Protein AF-A0A1Q3QKN3-F1 (afdb_monomer_lite)

pLDDT: mean 96.25, std 2.55, range [83.12, 98.75]

Secondary structure (DSSP, 8-state):
-EEEESS--TT-HHHHHHHT---SS---HHHHHHHHHHHHHHHHHHGGG--EEEEE----HHHHTSSSSSSHHHHHHHHTSS-TT-EEEE--S--SB-----TT-SB---B-S-GGG-B--S-BTTEETTEE-EEEEESSSBTTBSS--S-HHHHHHHHHHHHTTT-EEEEE--B-TTSPBPHHHHHHHHHHT-

Structure (mmCIF, N/CA/C/O backbone):
data_AF-A0A1Q3QKN3-F1
#
_entry.id   AF-A0A1Q3QKN3-F1
#
loop_
_atom_site.group_PDB
_atom_site.id
_atom_site.type_symbol
_atom_site.label_atom_id
_atom_site.label_alt_id
_atom_site.label_comp_id
_atom_site.label_asym_id
_atom_site.label_entity_id
_atom_site.label_seq_id
_atom_site.pdbx_PDB_ins_code
_atom_site.Cartn_x
_atom_site.Cartn_y
_atom_site.Cartn_z
_atom_site.occupancy
_atom_site.B_iso_or_equiv
_atom_site.auth_seq_id
_atom_site.auth_comp_id
_atom_site.auth_asym_id
_atom_site.auth_atom_id
_atom_site.pdbx_PDB_model_num
ATOM 1 N N . MET A 1 1 ? 0.963 -8.150 4.370 1.00 91.50 1 MET A N 1
ATOM 2 C CA . MET A 1 1 ? 0.841 -7.166 3.274 1.00 91.50 1 MET A CA 1
ATOM 3 C C . MET A 1 1 ? 2.062 -6.269 3.301 1.00 91.50 1 MET A C 1
ATOM 5 O O . MET A 1 1 ? 2.559 -6.012 4.389 1.00 91.50 1 MET A O 1
ATOM 9 N N . VAL A 1 2 ? 2.551 -5.827 2.146 1.00 96.31 2 VAL A N 1
ATOM 10 C CA . VAL A 1 2 ? 3.699 -4.918 2.022 1.00 96.31 2 VAL A CA 1
ATOM 11 C C . VAL A 1 2 ? 3.231 -3.605 1.410 1.00 96.31 2 VAL A C 1
ATOM 13 O O . VAL A 1 2 ? 2.612 -3.612 0.349 1.00 96.31 2 VAL A O 1
ATOM 16 N N . TYR A 1 3 ? 3.547 -2.494 2.068 1.00 96.19 3 TYR A N 1
ATOM 17 C CA . TYR A 1 3 ? 3.461 -1.158 1.486 1.00 96.19 3 TYR A CA 1
ATOM 18 C C . TYR A 1 3 ? 4.750 -0.864 0.717 1.00 96.19 3 TYR A C 1
ATOM 20 O O . TYR A 1 3 ? 5.843 -1.099 1.237 1.00 96.19 3 TYR A O 1
ATOM 28 N N . LEU A 1 4 ? 4.638 -0.344 -0.504 1.00 94.88 4 LEU A N 1
ATOM 29 C CA . LEU A 1 4 ? 5.799 -0.041 -1.333 1.00 94.88 4 LEU A CA 1
ATOM 30 C C . LEU A 1 4 ? 5.557 1.182 -2.225 1.00 94.88 4 LEU A C 1
ATOM 32 O O . LEU A 1 4 ? 4.667 1.134 -3.069 1.00 94.88 4 LEU A O 1
ATOM 36 N N . PRO A 1 5 ? 6.391 2.231 -2.156 1.00 93.38 5 PRO A N 1
ATOM 37 C CA . PRO A 1 5 ? 6.396 3.271 -3.178 1.00 93.38 5 PRO A CA 1
ATOM 38 C C . PRO A 1 5 ? 6.672 2.707 -4.585 1.00 93.38 5 PRO A C 1
ATOM 40 O O . PRO A 1 5 ? 7.643 1.985 -4.822 1.00 93.38 5 PRO A O 1
ATOM 43 N N . SER A 1 6 ? 5.817 3.047 -5.545 1.00 90.62 6 SER A N 1
ATOM 44 C CA . SER A 1 6 ? 5.960 2.721 -6.967 1.00 90.62 6 SER A CA 1
ATOM 45 C C . SER A 1 6 ? 6.987 3.621 -7.659 1.00 90.62 6 SER A C 1
ATOM 47 O O . SER A 1 6 ? 7.518 3.249 -8.710 1.00 90.62 6 SER A O 1
ATOM 49 N N . GLY A 1 7 ? 7.254 4.795 -7.077 1.00 88.06 7 GLY A N 1
ATOM 50 C CA . GLY A 1 7 ? 8.382 5.665 -7.394 1.00 88.06 7 GLY A CA 1
ATOM 51 C C . GLY A 1 7 ? 9.622 5.335 -6.561 1.00 88.06 7 GLY A C 1
ATOM 52 O O . GLY A 1 7 ? 9.545 4.676 -5.527 1.00 88.06 7 GLY A O 1
ATOM 53 N N . GLY A 1 8 ? 10.784 5.796 -7.024 1.00 83.12 8 GLY A N 1
ATOM 54 C CA . GLY A 1 8 ? 12.044 5.599 -6.307 1.00 83.12 8 GLY A CA 1
ATOM 55 C C . GLY A 1 8 ? 12.095 6.383 -4.988 1.00 83.12 8 GLY A C 1
ATOM 56 O O . GLY A 1 8 ? 11.340 7.343 -4.819 1.00 83.12 8 GLY A O 1
ATOM 57 N N . PRO A 1 9 ? 13.002 6.023 -4.061 1.00 86.81 9 PRO A N 1
ATOM 58 C CA . PRO A 1 9 ? 13.180 6.710 -2.780 1.00 86.81 9 PRO A CA 1
ATOM 59 C C . PRO A 1 9 ? 13.712 8.136 -2.999 1.00 86.81 9 PRO A C 1
ATOM 61 O O . PRO A 1 9 ? 14.911 8.384 -2.954 1.00 86.81 9 PRO A O 1
ATOM 64 N N . ALA A 1 10 ? 12.813 9.085 -3.269 1.00 86.69 10 ALA A N 1
ATOM 65 C CA . ALA A 1 10 ? 13.146 10.395 -3.834 1.00 86.69 10 ALA A CA 1
ATOM 66 C C . ALA A 1 10 ? 14.061 11.270 -2.957 1.00 86.69 10 ALA A C 1
ATOM 68 O O . ALA A 1 10 ? 14.699 12.184 -3.475 1.00 86.69 10 ALA A O 1
ATOM 69 N N . GLN A 1 11 ? 14.129 10.998 -1.651 1.00 89.62 11 GLN A N 1
ATOM 70 C CA . GLN A 1 11 ? 15.006 11.707 -0.714 1.00 89.62 11 GLN A CA 1
ATOM 71 C C . GLN A 1 11 ? 16.396 11.060 -0.571 1.00 89.62 11 GLN A C 1
ATOM 73 O O . GLN A 1 11 ? 17.300 11.678 -0.017 1.00 89.62 11 GLN A O 1
ATOM 78 N N . ASP A 1 12 ? 16.601 9.847 -1.092 1.00 94.25 12 ASP A N 1
ATOM 79 C CA . ASP A 1 12 ? 17.913 9.199 -1.135 1.00 94.25 12 ASP A CA 1
ATOM 80 C C . ASP A 1 12 ? 18.568 9.452 -2.498 1.00 94.25 12 ASP A C 1
ATOM 82 O O . ASP A 1 12 ? 18.326 8.752 -3.482 1.00 94.25 12 ASP A O 1
ATOM 86 N N . HIS A 1 13 ? 19.438 10.461 -2.558 1.00 93.75 13 HIS A N 1
ATOM 87 C CA . HIS A 1 13 ? 20.144 10.832 -3.785 1.00 93.75 13 HIS A CA 1
ATOM 88 C C . HIS A 1 13 ? 20.997 9.699 -4.373 1.00 93.75 13 HIS A C 1
ATOM 90 O O . HIS A 1 13 ? 21.138 9.610 -5.598 1.00 93.75 13 HIS A O 1
ATOM 96 N N . THR A 1 14 ? 21.554 8.828 -3.529 1.00 95.69 14 THR A N 1
ATOM 97 C CA . THR A 1 14 ? 22.370 7.696 -3.979 1.00 95.69 14 THR A CA 1
ATOM 98 C C . THR A 1 14 ? 21.487 6.676 -4.682 1.00 95.69 14 THR A C 1
ATOM 100 O O . THR A 1 14 ? 21.778 6.282 -5.815 1.00 95.69 14 THR A O 1
ATOM 103 N N . ALA A 1 15 ? 20.371 6.305 -4.055 1.00 93.81 15 ALA A N 1
ATOM 104 C CA . ALA A 1 15 ? 19.413 5.374 -4.633 1.00 93.81 15 ALA A CA 1
ATOM 105 C C . ALA A 1 15 ? 18.729 5.952 -5.880 1.00 93.81 15 ALA A C 1
ATOM 107 O O . ALA A 1 15 ? 18.624 5.255 -6.888 1.00 93.81 15 ALA A O 1
ATOM 108 N N . VAL A 1 16 ? 18.343 7.233 -5.873 1.00 94.62 16 VAL A N 1
ATOM 109 C CA . VAL A 1 16 ? 17.782 7.925 -7.048 1.00 94.62 16 VAL A CA 1
ATOM 110 C C . VAL A 1 16 ? 18.736 7.842 -8.234 1.00 94.62 16 VAL A C 1
ATOM 112 O O . VAL A 1 16 ? 18.318 7.453 -9.326 1.00 94.62 16 VAL A O 1
ATOM 115 N N . LYS A 1 17 ? 20.026 8.135 -8.026 1.00 95.12 17 LYS A N 1
ATOM 116 C CA . LYS A 1 17 ? 21.045 8.045 -9.077 1.00 95.12 17 LYS A CA 1
ATOM 117 C C . LYS A 1 17 ? 21.240 6.606 -9.561 1.00 95.12 17 LYS A C 1
ATOM 119 O O . LYS A 1 17 ? 21.289 6.375 -10.767 1.00 95.12 17 LYS A O 1
ATOM 124 N N . ALA A 1 18 ? 21.341 5.642 -8.645 1.00 95.44 18 ALA A N 1
ATOM 125 C CA . ALA A 1 18 ? 21.575 4.238 -8.983 1.00 95.44 18 ALA A CA 1
ATOM 126 C C . ALA A 1 18 ? 20.395 3.618 -9.752 1.00 95.44 18 ALA A C 1
ATOM 128 O O . ALA A 1 18 ? 20.581 2.921 -10.757 1.00 95.44 18 ALA A O 1
ATOM 129 N N . LEU A 1 19 ? 19.171 3.914 -9.313 1.00 96.06 19 LEU A N 1
ATOM 130 C CA . LEU A 1 19 ? 17.941 3.426 -9.926 1.00 96.06 19 LEU A CA 1
ATOM 131 C C . LEU A 1 19 ? 17.551 4.243 -11.167 1.00 96.06 19 LEU A C 1
ATOM 133 O O . LEU A 1 19 ? 16.846 3.729 -12.023 1.00 96.06 19 LEU A O 1
ATOM 137 N N . GLY A 1 20 ? 18.047 5.471 -11.328 1.00 95.88 20 GLY A N 1
ATOM 138 C CA . GLY A 1 20 ? 17.690 6.347 -12.448 1.00 95.88 20 GLY A CA 1
ATOM 139 C C . GLY A 1 20 ? 16.277 6.925 -12.328 1.00 95.88 20 GLY A C 1
ATOM 140 O O . GLY A 1 20 ? 15.593 7.088 -13.336 1.00 95.88 20 GLY A O 1
ATOM 141 N N . TRP A 1 21 ? 15.823 7.188 -11.100 1.00 95.75 21 TRP A N 1
ATOM 142 C CA . TRP A 1 21 ? 14.502 7.757 -10.831 1.00 95.75 21 TRP A CA 1
ATOM 143 C C . TRP A 1 21 ? 14.431 9.235 -11.235 1.00 95.75 21 TRP A C 1
ATOM 145 O O . TRP A 1 21 ? 15.306 10.022 -10.876 1.00 95.75 21 TRP A O 1
ATOM 155 N N . GLN A 1 22 ? 13.360 9.623 -11.932 1.00 95.19 22 GLN A N 1
ATOM 156 C CA . GLN A 1 22 ? 13.007 11.023 -12.177 1.00 95.19 22 GLN A CA 1
ATOM 157 C C . GLN A 1 22 ? 11.606 11.304 -11.633 1.00 95.19 22 GLN A C 1
ATOM 159 O O . GLN A 1 22 ? 10.638 10.651 -12.029 1.00 95.19 22 GLN A O 1
ATOM 164 N N . THR A 1 23 ? 11.497 12.293 -10.748 1.00 91.88 23 THR A N 1
ATOM 165 C CA . THR A 1 23 ? 10.214 12.745 -10.198 1.00 91.88 23 THR A CA 1
ATOM 166 C C . THR A 1 23 ? 9.402 13.467 -11.267 1.00 91.88 23 THR A C 1
ATOM 168 O O . THR A 1 23 ? 9.922 14.345 -11.948 1.00 91.88 23 THR A O 1
ATOM 171 N N . GLY A 1 24 ? 8.115 13.142 -11.384 1.00 92.12 24 GLY A N 1
ATOM 172 C CA . GLY A 1 24 ? 7.212 13.755 -12.356 1.00 92.12 24 GLY A CA 1
ATOM 173 C C . GLY A 1 24 ? 6.685 12.752 -13.378 1.00 92.12 24 GLY A C 1
ATOM 174 O O . GLY A 1 24 ? 6.941 11.551 -13.301 1.00 92.12 24 GLY A O 1
ATOM 175 N N . ALA A 1 25 ? 5.964 13.264 -14.375 1.00 94.44 25 ALA A N 1
ATOM 176 C CA . ALA A 1 25 ? 5.334 12.476 -15.432 1.00 94.44 25 ALA A CA 1
ATOM 177 C C . ALA A 1 25 ? 6.345 11.967 -16.482 1.00 94.44 25 ALA A C 1
ATOM 179 O O . ALA A 1 25 ? 6.186 12.203 -17.679 1.00 94.44 25 ALA A O 1
ATOM 180 N N . HIS A 1 26 ? 7.388 11.263 -16.046 1.00 95.69 26 HIS A N 1
ATOM 181 C CA . HIS A 1 26 ? 8.402 10.657 -16.906 1.00 95.69 26 HIS A CA 1
ATOM 182 C C . HIS A 1 26 ? 8.122 9.172 -17.106 1.00 95.69 26 HIS A C 1
ATOM 184 O O . HIS A 1 26 ? 7.629 8.490 -16.214 1.00 95.69 26 HIS A O 1
ATOM 190 N N . ARG A 1 27 ? 8.472 8.630 -18.278 1.00 95.44 27 ARG A N 1
ATOM 191 C CA . ARG A 1 27 ? 8.277 7.201 -18.568 1.00 95.44 27 ARG A CA 1
ATOM 192 C C . ARG A 1 27 ? 9.048 6.296 -17.599 1.00 95.44 27 ARG A C 1
ATOM 194 O O . ARG A 1 27 ? 8.558 5.214 -17.277 1.00 95.44 27 ARG A O 1
ATOM 201 N N . ASN A 1 28 ? 10.228 6.733 -17.151 1.00 96.50 28 ASN A N 1
ATOM 202 C CA . ASN A 1 28 ? 11.054 6.045 -16.155 1.00 96.50 28 ASN A CA 1
ATOM 203 C C . ASN A 1 28 ? 11.343 4.564 -16.493 1.00 96.50 28 ASN A C 1
ATOM 205 O O . ASN A 1 28 ? 11.387 3.733 -15.595 1.00 96.50 28 ASN A O 1
ATOM 209 N N . THR A 1 29 ? 11.530 4.206 -17.773 1.00 96.88 29 THR A N 1
ATOM 210 C CA . THR A 1 29 ? 11.725 2.804 -18.205 1.00 96.88 29 THR A CA 1
ATOM 211 C C . THR A 1 29 ? 12.880 2.120 -17.472 1.00 96.88 29 THR A C 1
ATOM 213 O O . THR A 1 29 ? 12.671 1.074 -16.867 1.00 96.88 29 THR A O 1
ATOM 216 N N . GLU A 1 30 ? 14.070 2.728 -17.468 1.00 97.12 30 GLU A N 1
ATOM 217 C CA . GLU A 1 30 ? 15.261 2.170 -16.807 1.00 97.12 30 GLU A CA 1
ATOM 218 C C . GLU A 1 30 ? 15.058 1.987 -15.301 1.00 97.12 30 GLU A C 1
ATOM 220 O O . GLU A 1 30 ? 15.405 0.948 -14.738 1.00 97.12 30 GLU A O 1
ATOM 225 N N . PHE A 1 31 ? 14.429 2.973 -14.655 1.00 97.31 31 PHE A N 1
ATOM 226 C CA . PHE A 1 31 ? 14.033 2.867 -13.256 1.00 97.31 31 PHE A CA 1
ATOM 227 C C . PHE A 1 31 ? 13.087 1.692 -13.037 1.00 97.31 31 PHE A C 1
ATOM 229 O O . PHE A 1 31 ? 13.334 0.871 -12.162 1.00 97.31 31 PHE A O 1
ATOM 236 N N . GLN A 1 32 ? 12.039 1.573 -13.851 1.00 97.50 32 GLN A N 1
ATOM 237 C CA . GLN A 1 32 ? 11.061 0.504 -13.709 1.00 97.50 32 GLN A CA 1
ATOM 238 C C . GLN A 1 32 ? 11.689 -0.884 -13.894 1.00 97.50 32 GLN A C 1
ATOM 240 O O . GLN A 1 32 ? 11.354 -1.782 -13.127 1.00 97.50 32 GLN A O 1
ATOM 245 N N . ILE A 1 33 ? 12.638 -1.050 -14.829 1.00 97.88 33 ILE A N 1
ATOM 246 C CA . ILE A 1 33 ? 13.398 -2.301 -15.025 1.00 97.88 33 ILE A CA 1
ATOM 247 C C . ILE A 1 33 ? 14.181 -2.680 -13.763 1.00 97.88 33 ILE A C 1
ATOM 249 O O . ILE A 1 33 ? 14.190 -3.845 -13.370 1.00 97.88 33 ILE A O 1
ATOM 253 N N . LYS A 1 34 ? 14.838 -1.716 -13.115 1.00 98.00 34 LYS A N 1
ATOM 254 C CA . LYS A 1 34 ? 15.597 -1.968 -11.881 1.00 98.00 34 LYS A CA 1
ATOM 255 C C . LYS A 1 34 ? 14.671 -2.185 -10.688 1.00 98.00 34 LYS A C 1
ATOM 257 O O . LYS A 1 34 ? 14.892 -3.086 -9.888 1.00 98.00 34 LYS A O 1
ATOM 262 N N . TRP A 1 35 ? 13.601 -1.404 -10.587 1.00 97.25 35 TRP A N 1
ATOM 263 C CA . TRP A 1 35 ? 12.662 -1.482 -9.474 1.00 97.25 35 TRP A CA 1
ATOM 264 C C . TRP A 1 35 ? 11.913 -2.813 -9.451 1.00 97.25 35 TRP A C 1
ATOM 266 O O . TRP A 1 35 ? 11.806 -3.428 -8.396 1.00 97.25 35 TRP A O 1
ATOM 276 N N . GLN A 1 36 ? 11.505 -3.344 -10.610 1.00 97.62 36 GLN A N 1
ATOM 277 C CA . GLN A 1 36 ? 10.916 -4.686 -10.670 1.00 97.62 36 GLN A CA 1
ATOM 278 C C . GLN A 1 36 ? 11.896 -5.797 -10.253 1.00 97.62 36 GLN A C 1
ATOM 280 O O . GLN A 1 36 ? 11.448 -6.839 -9.785 1.00 97.62 36 GLN A O 1
ATOM 285 N N . GLN A 1 37 ? 13.215 -5.602 -10.398 1.00 98.19 37 GLN A N 1
ATOM 286 C CA . GLN A 1 37 ? 14.208 -6.559 -9.890 1.00 98.19 37 GLN A CA 1
ATOM 287 C C . GLN A 1 37 ? 14.267 -6.524 -8.361 1.00 98.19 37 GLN A C 1
ATOM 289 O O . GLN A 1 37 ? 14.280 -7.582 -7.743 1.00 98.19 37 GLN A O 1
ATOM 294 N N . VAL A 1 38 ? 14.217 -5.332 -7.756 1.00 97.25 38 VAL A N 1
ATOM 295 C CA . VAL A 1 38 ? 14.132 -5.168 -6.292 1.00 97.25 38 VAL A CA 1
ATOM 296 C C . VAL A 1 38 ? 12.848 -5.801 -5.748 1.00 97.25 38 VAL A C 1
ATOM 298 O O . VAL A 1 38 ? 12.897 -6.588 -4.808 1.00 97.25 38 VAL A O 1
ATOM 301 N N . ILE A 1 39 ? 11.706 -5.526 -6.386 1.00 97.94 39 ILE A N 1
ATOM 302 C CA . ILE A 1 39 ? 10.408 -6.113 -6.019 1.00 97.94 39 ILE A CA 1
ATOM 303 C C . ILE A 1 39 ? 10.454 -7.640 -6.105 1.00 97.94 39 ILE A C 1
ATOM 305 O O . ILE A 1 39 ? 10.017 -8.319 -5.178 1.00 97.94 39 ILE A O 1
ATOM 309 N N . ARG A 1 40 ? 10.982 -8.182 -7.211 1.00 98.69 40 ARG A N 1
ATOM 310 C CA . ARG A 1 40 ? 11.123 -9.629 -7.410 1.00 98.69 40 ARG A CA 1
ATOM 311 C C . ARG A 1 40 ? 11.988 -10.252 -6.323 1.00 98.69 40 ARG A C 1
ATOM 313 O O . ARG A 1 40 ? 11.586 -11.261 -5.761 1.00 98.69 40 ARG A O 1
ATOM 320 N N . GLU A 1 41 ? 13.131 -9.645 -6.021 1.00 98.56 41 GLU A N 1
ATOM 321 C CA . GLU A 1 41 ? 14.048 -10.128 -4.989 1.00 98.56 41 GLU A CA 1
ATOM 322 C C . GLU A 1 41 ? 13.340 -10.224 -3.632 1.00 98.56 41 GLU A C 1
ATOM 324 O O . GLU A 1 41 ? 13.340 -11.282 -3.006 1.00 98.56 41 GLU A O 1
ATOM 329 N N . TRP A 1 42 ? 12.655 -9.158 -3.213 1.00 98.44 42 TRP A N 1
ATOM 330 C CA . TRP A 1 42 ? 11.883 -9.160 -1.972 1.00 98.44 42 TRP A CA 1
ATOM 331 C C . TRP A 1 42 ? 10.746 -10.182 -1.982 1.00 98.44 42 TRP A C 1
ATOM 333 O O . TRP A 1 42 ? 10.549 -10.889 -0.994 1.00 98.44 42 TRP A O 1
ATOM 343 N N . SER A 1 43 ? 10.024 -10.298 -3.098 1.00 98.62 43 SER A N 1
ATOM 344 C CA . SER A 1 43 ? 8.960 -11.290 -3.262 1.00 98.62 43 SER A CA 1
ATOM 345 C C . SER A 1 43 ? 9.487 -12.713 -3.108 1.00 98.62 43 SER A C 1
ATOM 347 O O . SER A 1 43 ? 8.966 -13.464 -2.287 1.00 98.62 43 SER A O 1
ATOM 349 N N . GLU A 1 44 ? 10.553 -13.074 -3.824 1.00 98.69 44 GLU A N 1
ATOM 350 C CA . GLU A 1 44 ? 11.201 -14.391 -3.762 1.00 98.69 44 GLU A CA 1
ATOM 351 C C . GLU A 1 44 ? 11.759 -14.684 -2.364 1.00 98.69 44 GLU A C 1
ATOM 353 O O . GLU A 1 44 ? 11.565 -15.780 -1.836 1.00 98.69 44 GLU A O 1
ATOM 358 N N . ARG A 1 45 ? 12.381 -13.692 -1.717 1.00 98.69 45 ARG A N 1
ATOM 359 C CA . ARG A 1 45 ? 12.938 -13.831 -0.366 1.00 98.69 45 ARG A CA 1
ATOM 360 C C . ARG A 1 45 ? 11.865 -14.044 0.700 1.00 98.69 45 ARG A C 1
ATOM 362 O O . ARG A 1 45 ? 12.064 -14.826 1.632 1.00 98.69 45 ARG A O 1
ATOM 369 N N . TRP A 1 46 ? 10.761 -13.305 0.632 1.00 98.38 46 TRP A N 1
ATOM 370 C CA . TRP A 1 46 ? 9.704 -13.378 1.642 1.00 98.38 46 TRP A CA 1
ATOM 371 C C . TRP A 1 46 ? 8.716 -14.514 1.370 1.00 98.38 46 TRP A C 1
ATOM 373 O O . TRP A 1 46 ? 8.164 -15.080 2.317 1.00 98.38 46 TRP A O 1
ATOM 383 N N . GLY A 1 47 ? 8.530 -14.882 0.102 1.00 98.06 47 GLY A N 1
ATOM 384 C CA . GLY A 1 47 ? 7.642 -15.948 -0.337 1.00 98.06 47 GLY A CA 1
ATOM 385 C C . GLY A 1 47 ? 6.243 -15.811 0.261 1.00 98.06 47 GLY A C 1
ATOM 386 O O . GLY A 1 47 ? 5.671 -14.723 0.343 1.00 98.06 47 GLY A O 1
ATOM 387 N N . ALA A 1 48 ? 5.706 -16.921 0.763 1.00 97.69 48 ALA A N 1
ATOM 388 C CA . ALA A 1 48 ? 4.376 -16.969 1.369 1.00 97.69 48 ALA A CA 1
ATOM 389 C C . ALA A 1 48 ? 4.228 -16.169 2.684 1.00 97.69 48 ALA A C 1
ATOM 391 O O . ALA A 1 48 ? 3.115 -16.052 3.189 1.00 97.69 48 ALA A O 1
ATOM 392 N N . LYS A 1 49 ? 5.303 -15.582 3.244 1.00 98.06 49 LYS A N 1
ATOM 393 C CA . LYS A 1 49 ? 5.195 -14.671 4.406 1.00 98.06 49 LYS A CA 1
ATOM 394 C C . LYS A 1 49 ? 4.503 -13.354 4.047 1.00 98.06 49 LYS A C 1
ATOM 396 O O . LYS A 1 49 ? 4.050 -12.635 4.934 1.00 98.06 49 LYS A O 1
ATOM 401 N N . VAL A 1 50 ? 4.428 -13.028 2.756 1.00 96.44 50 VAL A N 1
ATOM 402 C CA . VAL A 1 50 ? 3.725 -11.855 2.242 1.00 96.44 50 VAL A CA 1
ATOM 403 C C . VAL A 1 50 ? 2.541 -12.302 1.392 1.00 96.44 50 VAL A C 1
ATOM 405 O O . VAL A 1 50 ? 2.697 -12.888 0.324 1.00 96.44 50 VAL A O 1
ATOM 408 N N . SER A 1 51 ? 1.337 -11.976 1.857 1.00 97.62 51 SER A N 1
ATOM 409 C CA . SER A 1 51 ? 0.085 -12.283 1.149 1.00 97.62 51 SER A CA 1
ATOM 410 C C . SER A 1 51 ? -0.334 -11.216 0.134 1.00 97.62 51 SER A C 1
ATOM 412 O O . SER A 1 51 ? -1.329 -11.402 -0.556 1.00 97.62 51 SER A O 1
ATOM 414 N N . GLY A 1 52 ? 0.400 -10.106 0.014 1.00 97.81 52 GLY A N 1
ATOM 415 C CA . GLY A 1 52 ? 0.073 -9.071 -0.963 1.00 97.81 52 GLY A CA 1
ATOM 416 C C . GLY A 1 52 ? 0.830 -7.755 -0.812 1.00 97.81 52 GLY A C 1
ATOM 417 O O . GLY A 1 52 ? 1.574 -7.561 0.154 1.00 97.81 52 GLY A O 1
ATOM 418 N N . TRP A 1 53 ? 0.613 -6.867 -1.781 1.00 98.56 53 TRP A N 1
ATOM 419 C CA . TRP A 1 53 ? 1.392 -5.668 -2.072 1.00 98.56 53 TRP A CA 1
ATOM 420 C C . TRP A 1 53 ? 0.480 -4.490 -2.395 1.00 98.56 53 TRP A C 1
ATOM 422 O O . TRP A 1 53 ? -0.389 -4.586 -3.260 1.00 98.56 53 TRP A O 1
ATOM 432 N N . TRP A 1 54 ? 0.734 -3.363 -1.747 1.00 98.50 54 TRP A N 1
ATOM 433 C CA . TRP A 1 54 ? 0.050 -2.105 -1.992 1.00 98.50 54 TRP A CA 1
ATOM 434 C C . TRP A 1 54 ? 1.066 -1.088 -2.511 1.00 98.50 54 TRP A C 1
ATOM 436 O O . TRP A 1 54 ? 1.958 -0.656 -1.774 1.00 98.50 54 TRP A O 1
ATOM 446 N N . PHE A 1 55 ? 0.977 -0.772 -3.802 1.00 98.19 55 PHE A N 1
ATOM 447 C CA . PHE A 1 55 ? 1.910 0.122 -4.480 1.00 98.19 55 PHE A CA 1
ATOM 448 C C . PHE A 1 55 ? 1.464 1.573 -4.352 1.00 98.19 55 PHE A C 1
ATOM 450 O O . PHE A 1 55 ? 0.514 1.974 -5.022 1.00 98.19 55 PHE A O 1
ATOM 457 N N . ASP A 1 56 ? 2.177 2.365 -3.558 1.00 96.81 56 ASP A N 1
ATOM 458 C CA . ASP A 1 56 ? 1.910 3.793 -3.417 1.00 96.81 56 ASP A CA 1
ATOM 459 C C . ASP A 1 56 ? 2.423 4.609 -4.610 1.00 96.81 56 ASP A C 1
ATOM 461 O O . ASP A 1 56 ? 3.453 4.278 -5.179 1.00 96.81 56 ASP A O 1
ATOM 465 N N . GLY A 1 57 ? 1.785 5.723 -4.957 1.00 94.25 57 GLY A N 1
ATOM 466 C CA . GLY A 1 57 ? 2.387 6.711 -5.853 1.00 94.25 57 GLY A CA 1
ATOM 467 C C . GLY A 1 57 ? 2.323 6.411 -7.350 1.00 94.25 57 GLY A C 1
ATOM 468 O O . GLY A 1 57 ? 3.106 6.960 -8.134 1.00 94.25 57 GLY A O 1
ATOM 469 N N . CYS A 1 58 ? 1.341 5.627 -7.794 1.00 96.50 58 CYS A N 1
ATOM 470 C CA . CYS A 1 58 ? 1.020 5.419 -9.208 1.00 96.50 58 CYS A CA 1
ATOM 471 C C . CYS A 1 58 ? 0.353 6.661 -9.850 1.00 96.50 58 CYS A C 1
ATOM 473 O O . CYS A 1 58 ? -0.619 6.537 -10.595 1.00 96.50 58 CYS A O 1
ATOM 475 N N . TYR A 1 59 ? 0.882 7.864 -9.592 1.00 95.31 59 TYR A N 1
ATOM 476 C CA . TYR A 1 59 ? 0.301 9.173 -9.930 1.00 95.31 59 TYR A CA 1
ATOM 477 C C . TYR A 1 59 ? 0.216 9.468 -11.435 1.00 95.31 59 TYR A C 1
ATOM 479 O O . TYR A 1 59 ? -0.632 10.242 -11.879 1.00 95.31 59 TYR A O 1
ATOM 487 N N . TRP A 1 60 ? 1.079 8.849 -12.248 1.00 95.88 60 TRP A N 1
ATOM 488 C CA . TRP A 1 60 ? 1.143 9.076 -13.699 1.00 95.88 60 TRP A CA 1
ATOM 489 C C . TRP A 1 60 ? 0.842 7.803 -14.504 1.00 95.88 60 TRP A C 1
ATOM 491 O O . TRP A 1 60 ? 1.668 7.377 -15.321 1.00 95.88 60 TRP A O 1
ATOM 501 N N . PRO A 1 61 ? -0.341 7.178 -14.335 1.00 96.00 61 PRO A N 1
ATOM 502 C CA . PRO A 1 61 ? -0.621 5.849 -14.878 1.00 96.00 61 PRO A CA 1
ATOM 503 C C . PRO A 1 61 ? -0.527 5.800 -16.406 1.00 96.00 61 PRO A C 1
ATOM 505 O O . PRO A 1 61 ? 0.029 4.856 -16.963 1.00 96.00 61 PRO A O 1
ATOM 508 N N . ASN A 1 62 ? -0.981 6.846 -17.103 1.00 96.94 62 ASN A N 1
ATOM 509 C CA . ASN A 1 62 ? -0.940 6.919 -18.570 1.00 96.94 62 ASN A CA 1
ATOM 510 C C . ASN A 1 62 ? 0.484 7.082 -19.138 1.00 96.94 62 ASN A C 1
ATOM 512 O O . ASN A 1 62 ? 0.752 6.686 -20.277 1.00 96.94 62 ASN A O 1
ATOM 516 N N . THR A 1 63 ? 1.400 7.672 -18.370 1.00 96.44 63 THR A N 1
ATOM 517 C CA . THR A 1 63 ? 2.785 7.894 -18.805 1.00 96.44 63 THR A CA 1
ATOM 518 C C . THR A 1 63 ? 3.684 6.728 -18.411 1.00 96.44 63 THR A C 1
ATOM 520 O O . THR A 1 63 ? 4.515 6.308 -19.215 1.00 96.44 63 THR A O 1
ATOM 523 N N . MET A 1 64 ? 3.496 6.176 -17.211 1.00 95.56 64 MET A N 1
ATOM 524 C CA . MET A 1 64 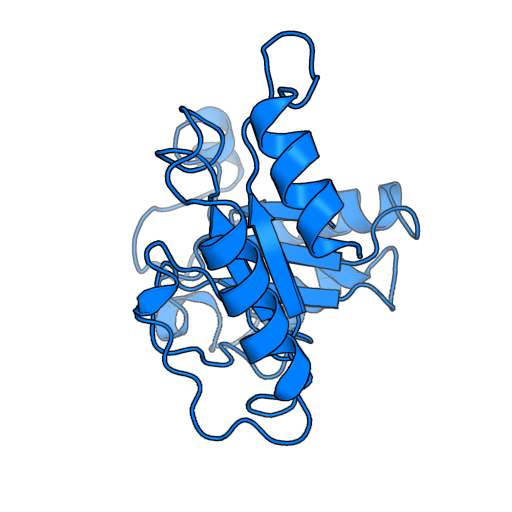? 4.3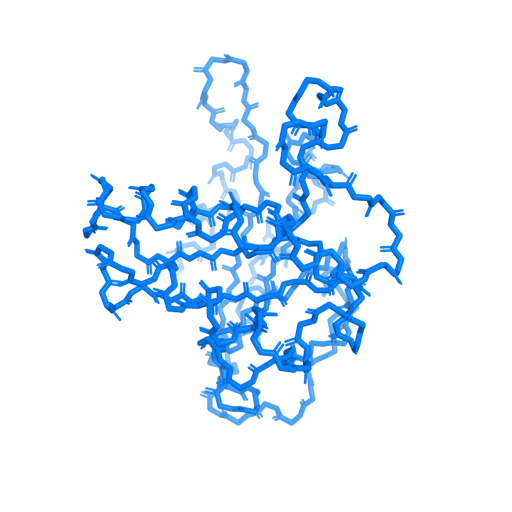89 5.170 -16.637 1.00 95.56 64 MET A CA 1
ATOM 525 C C . MET A 1 64 ? 3.903 3.730 -16.780 1.00 95.56 64 MET A C 1
ATOM 527 O O . MET A 1 64 ? 4.735 2.870 -17.051 1.00 95.56 64 MET A O 1
ATOM 531 N N . TYR A 1 65 ? 2.605 3.454 -16.604 1.00 96.56 65 TYR A N 1
ATOM 532 C CA . TYR A 1 65 ? 2.151 2.101 -16.245 1.00 96.56 65 TYR A CA 1
ATOM 533 C C . TYR A 1 65 ? 1.085 1.482 -17.162 1.00 96.56 65 TYR A C 1
ATOM 535 O O . TYR A 1 65 ? 0.889 0.273 -17.113 1.00 96.56 65 TYR A O 1
ATOM 543 N N . ARG A 1 66 ? 0.403 2.257 -18.018 1.00 96.44 66 ARG A N 1
ATOM 544 C CA . ARG A 1 66 ? -0.607 1.749 -18.979 1.00 96.44 66 ARG A CA 1
ATOM 545 C C . ARG A 1 66 ? -0.059 1.478 -20.384 1.00 96.44 66 ARG A C 1
ATOM 547 O O . ARG A 1 66 ? -0.806 1.098 -21.278 1.00 96.44 66 ARG A O 1
ATOM 554 N N . ARG A 1 67 ? 1.235 1.721 -20.596 1.00 91.50 67 ARG A N 1
ATOM 555 C CA . ARG A 1 67 ? 1.915 1.546 -21.890 1.00 91.50 67 ARG A CA 1
ATOM 556 C C . ARG A 1 67 ? 2.548 0.150 -21.995 1.00 91.50 67 ARG A C 1
ATOM 558 O O . ARG A 1 67 ? 2.225 -0.759 -21.229 1.00 91.50 67 ARG A O 1
ATOM 565 N N . SER A 1 68 ? 3.450 -0.021 -22.961 1.00 94.50 68 SER A N 1
ATOM 566 C CA . SER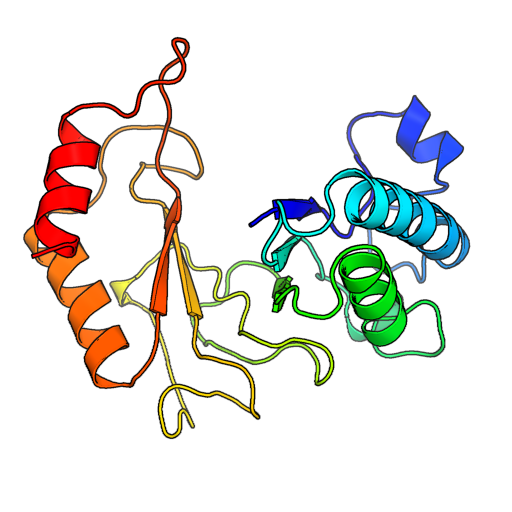 A 1 68 ? 4.291 -1.214 -23.099 1.00 94.50 68 SER A CA 1
ATOM 567 C C . SER A 1 68 ? 5.088 -1.498 -21.824 1.00 94.50 68 SER A C 1
ATOM 569 O O . SER A 1 68 ? 5.329 -0.586 -21.036 1.00 94.50 68 SER A O 1
ATOM 571 N N . ALA A 1 69 ? 5.528 -2.744 -21.643 1.00 97.00 69 ALA A N 1
ATOM 572 C CA . ALA A 1 69 ? 6.398 -3.132 -20.536 1.00 97.00 69 ALA A CA 1
ATOM 573 C C . ALA A 1 69 ? 7.669 -2.248 -20.450 1.00 97.00 69 ALA A C 1
ATOM 575 O O . ALA A 1 69 ? 8.182 -1.831 -21.494 1.00 97.00 69 ALA A O 1
ATOM 576 N N . PRO A 1 70 ? 8.188 -1.967 -19.238 1.00 97.44 70 PRO A N 1
ATOM 577 C CA . PRO A 1 70 ? 7.608 -2.286 -17.926 1.00 97.44 70 PRO A CA 1
ATOM 578 C C . PRO A 1 70 ? 6.326 -1.491 -17.640 1.00 97.44 70 PRO A C 1
ATOM 580 O O . PRO A 1 70 ? 6.239 -0.323 -18.011 1.00 97.44 70 PRO A O 1
ATOM 583 N N . ASN A 1 71 ? 5.324 -2.120 -17.032 1.00 98.00 71 ASN A N 1
ATOM 584 C CA . ASN A 1 71 ? 3.984 -1.562 -16.839 1.00 98.00 71 ASN A CA 1
ATOM 585 C C . ASN A 1 71 ? 3.293 -2.206 -15.616 1.00 98.00 71 ASN A C 1
ATOM 587 O O . ASN A 1 71 ? 3.926 -2.965 -14.882 1.00 98.00 71 ASN A O 1
ATOM 591 N N . PHE A 1 72 ? 2.000 -1.940 -15.390 1.00 98.44 72 PHE A N 1
ATOM 592 C CA . PHE A 1 72 ? 1.267 -2.554 -14.270 1.00 98.44 72 PHE A CA 1
ATOM 593 C C . PHE A 1 72 ? 1.351 -4.090 -14.255 1.00 98.44 72 PHE A C 1
ATOM 595 O O . PHE A 1 72 ? 1.538 -4.680 -13.193 1.00 98.44 72 PHE A O 1
ATOM 602 N N . ALA A 1 73 ? 1.278 -4.741 -15.421 1.00 98.62 73 ALA A N 1
ATOM 603 C CA . ALA A 1 73 ? 1.366 -6.197 -15.513 1.00 98.62 73 ALA A CA 1
ATOM 604 C C . ALA A 1 73 ? 2.734 -6.719 -15.055 1.00 98.62 73 ALA A C 1
ATOM 606 O O . ALA A 1 73 ? 2.801 -7.680 -14.290 1.00 98.62 73 ALA A O 1
ATOM 607 N N . THR A 1 74 ? 3.834 -6.085 -15.481 1.00 98.62 74 THR A N 1
ATOM 608 C CA . THR A 1 74 ? 5.180 -6.537 -15.091 1.00 98.62 74 THR A CA 1
ATOM 609 C C . THR A 1 74 ? 5.493 -6.246 -13.625 1.00 98.62 74 THR A C 1
ATOM 611 O O . THR A 1 74 ? 6.197 -7.034 -12.997 1.00 98.62 74 THR A O 1
ATOM 614 N N . PHE A 1 75 ? 4.939 -5.172 -13.053 1.00 98.44 75 PHE A N 1
ATOM 615 C CA . PHE A 1 75 ? 5.019 -4.900 -11.613 1.00 98.44 75 PHE A CA 1
ATOM 616 C C . PHE A 1 75 ? 4.272 -5.961 -10.802 1.00 98.44 75 PHE A C 1
ATOM 618 O O . PHE A 1 75 ? 4.837 -6.525 -9.867 1.00 98.44 75 PHE A O 1
ATOM 625 N N . ALA A 1 76 ? 3.040 -6.292 -11.199 1.00 98.62 76 ALA A N 1
ATOM 626 C CA . ALA A 1 76 ? 2.265 -7.340 -10.546 1.00 98.62 76 ALA A CA 1
ATOM 627 C C . ALA A 1 76 ? 2.960 -8.712 -10.661 1.00 98.62 76 ALA A C 1
ATOM 629 O O . ALA A 1 76 ? 3.019 -9.467 -9.694 1.00 98.62 76 ALA A O 1
ATOM 630 N N . ALA A 1 77 ? 3.560 -9.018 -11.817 1.00 98.75 77 ALA A N 1
ATOM 631 C CA . ALA A 1 77 ? 4.340 -10.240 -12.013 1.00 98.75 77 ALA A CA 1
ATOM 632 C C . ALA A 1 77 ? 5.596 -10.297 -11.124 1.00 98.75 77 ALA A C 1
ATOM 634 O O . ALA A 1 77 ? 5.930 -11.361 -10.610 1.00 98.75 77 ALA A O 1
ATOM 635 N N . ALA A 1 78 ? 6.286 -9.170 -10.917 1.00 98.62 78 ALA A N 1
ATOM 636 C CA . ALA A 1 78 ? 7.418 -9.100 -9.994 1.00 98.62 78 ALA A CA 1
ATOM 637 C C . ALA A 1 78 ? 6.975 -9.303 -8.536 1.00 98.62 78 ALA A C 1
ATOM 639 O O . ALA A 1 78 ? 7.599 -10.070 -7.809 1.00 98.62 78 ALA A O 1
ATOM 640 N N . ALA A 1 79 ? 5.867 -8.678 -8.131 1.00 98.50 79 ALA A N 1
ATOM 641 C CA . ALA A 1 79 ? 5.297 -8.811 -6.789 1.00 98.50 79 ALA A CA 1
ATOM 642 C C . ALA A 1 79 ? 4.876 -10.255 -6.464 1.00 98.50 79 ALA A C 1
ATOM 644 O O . ALA A 1 79 ? 4.989 -10.699 -5.321 1.00 98.50 79 ALA A O 1
ATOM 645 N N . ARG A 1 80 ? 4.442 -11.008 -7.478 1.00 98.69 80 ARG A N 1
ATOM 646 C CA . ARG A 1 80 ? 4.003 -12.406 -7.364 1.00 98.69 80 ARG A CA 1
ATOM 647 C C . ARG A 1 80 ? 5.117 -13.440 -7.581 1.00 98.69 80 ARG A C 1
ATOM 649 O O . ARG A 1 80 ? 4.836 -14.634 -7.568 1.00 98.69 80 ARG A O 1
ATOM 656 N N . ALA A 1 81 ? 6.369 -13.017 -7.776 1.00 98.75 81 ALA A N 1
ATOM 657 C CA . ALA A 1 81 ? 7.467 -13.918 -8.134 1.00 98.75 81 ALA A CA 1
ATOM 658 C C . ALA A 1 81 ? 7.751 -15.007 -7.082 1.00 98.75 81 ALA A C 1
ATOM 660 O O . ALA A 1 81 ? 7.939 -16.164 -7.448 1.00 98.75 81 ALA A O 1
ATOM 661 N N . GLY A 1 82 ? 7.747 -14.659 -5.792 1.00 98.25 82 GLY A N 1
ATOM 662 C CA . GLY A 1 82 ? 7.919 -15.616 -4.693 1.00 98.25 82 GLY A CA 1
ATOM 663 C C . GLY A 1 82 ? 6.621 -16.158 -4.102 1.00 98.25 82 GLY A C 1
ATOM 664 O O . GLY A 1 82 ? 6.639 -17.165 -3.395 1.00 98.25 82 GLY A O 1
ATOM 665 N N . ASN A 1 83 ? 5.490 -15.511 -4.384 1.00 98.50 83 ASN A N 1
ATOM 666 C CA . ASN A 1 83 ? 4.165 -15.976 -3.993 1.00 98.50 83 ASN A CA 1
ATOM 667 C C . ASN A 1 83 ? 3.140 -15.647 -5.094 1.00 98.50 83 ASN A C 1
ATOM 669 O O . ASN A 1 83 ? 2.614 -14.531 -5.133 1.00 98.50 83 ASN A O 1
ATOM 673 N N . PRO A 1 84 ? 2.805 -16.618 -5.966 1.00 98.12 84 PRO A N 1
ATOM 674 C CA . PRO A 1 84 ? 1.824 -16.424 -7.032 1.00 98.12 84 PRO A CA 1
ATOM 675 C C . PRO A 1 84 ? 0.425 -16.017 -6.552 1.00 98.12 84 PRO A C 1
ATOM 677 O O . PRO A 1 84 ? -0.350 -15.493 -7.345 1.00 98.12 84 PRO A O 1
ATOM 680 N N . GLN A 1 85 ? 0.102 -16.253 -5.274 1.00 98.19 85 GLN A N 1
ATOM 681 C CA . GLN A 1 85 ? -1.181 -15.906 -4.655 1.00 98.19 85 GLN A CA 1
ATOM 682 C C . GLN A 1 85 ? -1.177 -14.516 -3.998 1.00 98.19 85 GLN A C 1
ATOM 684 O O . GLN A 1 85 ? -2.160 -14.139 -3.367 1.00 98.19 85 GLN A O 1
ATOM 689 N N . SER A 1 86 ? -0.081 -13.751 -4.087 1.00 98.25 86 SER A N 1
ATOM 690 C CA . SER A 1 86 ? -0.045 -12.399 -3.528 1.00 98.25 86 SER A CA 1
ATOM 691 C C . SER A 1 86 ? -1.067 -11.482 -4.208 1.00 98.25 86 SER A C 1
ATOM 693 O O . SER A 1 86 ? -1.020 -11.294 -5.427 1.00 98.25 86 SER A O 1
ATOM 695 N N . ALA A 1 87 ? -1.923 -10.855 -3.397 1.00 98.44 87 ALA A N 1
ATOM 696 C CA . ALA A 1 87 ? -2.837 -9.807 -3.838 1.00 98.44 87 ALA A CA 1
ATOM 697 C C . ALA A 1 87 ? -2.071 -8.513 -4.170 1.00 98.44 87 ALA A C 1
ATOM 699 O O . ALA A 1 87 ? -1.096 -8.187 -3.496 1.00 98.44 87 ALA A O 1
ATOM 700 N N . VAL A 1 88 ? -2.498 -7.752 -5.173 1.00 98.69 88 VAL A N 1
ATOM 701 C CA . VAL A 1 88 ? -1.833 -6.517 -5.620 1.00 98.69 88 VAL A CA 1
ATOM 702 C C . VAL A 1 88 ? -2.839 -5.373 -5.748 1.00 98.69 88 VAL A C 1
ATOM 704 O O . VAL A 1 88 ? -3.917 -5.581 -6.295 1.00 98.69 88 VAL A O 1
ATOM 707 N N . ALA A 1 89 ? -2.465 -4.170 -5.308 1.00 98.62 89 ALA A N 1
ATOM 708 C CA . ALA A 1 89 ? -3.196 -2.923 -5.553 1.00 98.62 89 ALA A CA 1
ATOM 709 C C . ALA A 1 89 ? -2.261 -1.804 -6.023 1.00 98.62 89 ALA A C 1
ATOM 711 O O . ALA A 1 89 ? -1.123 -1.713 -5.550 1.00 98.62 89 ALA A O 1
ATOM 712 N N . PHE A 1 90 ? -2.744 -0.933 -6.916 1.00 98.44 90 PHE A N 1
ATOM 713 C CA . PHE A 1 90 ? -1.993 0.227 -7.408 1.00 98.44 90 PHE A CA 1
ATOM 714 C C . PHE A 1 90 ? -2.672 1.539 -7.014 1.00 98.44 90 PHE A C 1
ATOM 716 O O . PHE A 1 90 ? -3.730 1.893 -7.532 1.00 98.44 90 PHE A O 1
ATOM 723 N N . ASN A 1 91 ? -2.040 2.291 -6.119 1.00 98.12 91 ASN A N 1
ATOM 724 C CA . ASN A 1 91 ? -2.594 3.519 -5.577 1.00 98.12 91 ASN A CA 1
ATOM 725 C C . ASN A 1 91 ? -2.268 4.750 -6.432 1.00 98.12 91 ASN A C 1
ATOM 727 O O . ASN A 1 91 ? -1.090 5.067 -6.603 1.00 98.12 91 ASN A O 1
ATOM 731 N N . PRO A 1 92 ? -3.266 5.498 -6.931 1.00 96.12 92 PRO A N 1
ATOM 732 C CA . PRO A 1 92 ? -3.040 6.780 -7.592 1.00 96.12 92 PRO A CA 1
ATOM 733 C C . PRO A 1 92 ? -3.005 7.979 -6.639 1.00 96.12 92 PRO A C 1
ATOM 735 O O . PRO A 1 92 ? -2.923 9.103 -7.131 1.00 96.12 92 PRO A O 1
ATOM 738 N N . GLY A 1 93 ? -3.124 7.773 -5.329 1.00 95.94 93 GLY A N 1
ATOM 739 C CA . GLY A 1 93 ? -3.255 8.824 -4.324 1.00 95.94 93 GLY A CA 1
ATOM 740 C C . GLY A 1 93 ? -4.644 8.863 -3.691 1.00 95.94 93 GLY A C 1
ATOM 741 O O . GLY A 1 93 ? -5.500 8.019 -3.955 1.00 95.94 93 GLY A O 1
ATOM 742 N N . VAL A 1 94 ? -4.881 9.913 -2.906 1.00 97.38 94 VAL A N 1
ATOM 743 C CA . VAL A 1 94 ? -6.125 10.120 -2.160 1.00 97.38 94 VAL A CA 1
ATOM 744 C C . VAL A 1 94 ? -7.291 10.481 -3.088 1.00 97.38 94 VAL A C 1
ATOM 746 O O . VAL A 1 94 ? -7.344 11.581 -3.645 1.00 97.38 94 VAL A O 1
ATOM 749 N N . PHE A 1 95 ? -8.272 9.581 -3.209 1.00 96.81 95 PHE A N 1
ATOM 750 C CA . PHE A 1 95 ? -9.507 9.812 -3.966 1.00 96.81 95 PHE A CA 1
ATOM 751 C C . PHE A 1 95 ? -10.733 9.266 -3.237 1.00 96.81 95 PHE A C 1
ATOM 753 O O . PHE A 1 95 ? -10.904 8.062 -3.080 1.00 96.81 95 PHE A O 1
ATOM 760 N N . HIS A 1 96 ? -11.687 10.142 -2.905 1.00 96.69 96 HIS A N 1
ATOM 761 C CA . HIS A 1 96 ? -12.944 9.719 -2.265 1.00 96.69 96 HIS A CA 1
ATOM 762 C C . HIS A 1 96 ? -13.862 8.915 -3.186 1.00 96.69 96 HIS A C 1
ATOM 764 O O . HIS A 1 96 ? -14.728 8.187 -2.709 1.00 96.69 96 HIS A O 1
ATOM 770 N N . ARG A 1 97 ? -13.687 9.028 -4.508 1.00 96.31 97 ARG A N 1
ATOM 771 C CA . ARG A 1 97 ? -14.339 8.139 -5.471 1.00 96.31 97 ARG A CA 1
ATOM 772 C C . ARG A 1 97 ? -13.471 6.903 -5.668 1.00 96.31 97 ARG A C 1
ATOM 774 O O . ARG A 1 97 ? -12.454 6.985 -6.353 1.00 96.31 97 ARG A O 1
ATOM 781 N N . ILE A 1 98 ? -13.926 5.772 -5.139 1.00 96.75 98 ILE A N 1
ATOM 782 C CA . ILE A 1 98 ? -13.192 4.510 -5.247 1.00 96.75 98 ILE A CA 1
ATOM 783 C C . ILE A 1 98 ? -13.269 3.995 -6.687 1.00 96.75 98 ILE A C 1
ATOM 785 O O . ILE A 1 98 ? -14.324 4.042 -7.328 1.00 96.75 98 ILE A O 1
ATOM 789 N N . LEU A 1 99 ? -12.128 3.556 -7.209 1.00 94.62 99 LEU A N 1
ATOM 790 C CA . LEU A 1 99 ? -11.956 3.099 -8.582 1.00 94.62 99 LEU A CA 1
ATOM 791 C C . LEU A 1 99 ? -10.892 2.004 -8.641 1.00 94.62 99 LEU A C 1
ATOM 793 O O . LEU A 1 99 ? -9.952 2.020 -7.846 1.00 94.62 99 LEU A O 1
ATOM 797 N N . SER A 1 100 ? -11.023 1.100 -9.610 1.00 95.94 100 SER A N 1
ATOM 798 C CA . SER A 1 100 ? -9.918 0.232 -10.008 1.00 95.94 100 SER A CA 1
ATOM 799 C C . SER A 1 100 ? -8.957 0.997 -10.925 1.00 95.94 100 SER A C 1
ATOM 801 O O . SER A 1 100 ? -9.367 1.725 -11.834 1.00 95.94 100 SER A O 1
ATOM 803 N N . MET A 1 101 ? -7.658 0.876 -10.665 1.00 95.81 101 MET A N 1
ATOM 804 C CA . MET A 1 101 ? -6.593 1.549 -11.404 1.00 95.81 101 MET A CA 1
ATOM 805 C C . MET A 1 101 ? -6.180 0.792 -12.667 1.00 95.81 101 MET A C 1
ATOM 807 O O . MET A 1 101 ? -5.791 1.407 -13.676 1.00 95.81 101 MET A O 1
ATOM 811 N N . SER A 1 102 ? -6.225 -0.538 -12.596 1.00 96.62 102 SER A N 1
ATOM 812 C CA . SER A 1 102 ? -5.573 -1.442 -13.535 1.00 96.62 102 SER A CA 1
ATOM 813 C C . SER A 1 102 ? -6.238 -2.822 -13.517 1.00 96.62 102 SER A C 1
ATOM 815 O O . SER A 1 102 ? -6.478 -3.342 -12.435 1.00 96.62 102 SER A O 1
ATOM 817 N N . PRO A 1 103 ? -6.409 -3.498 -14.669 1.00 97.19 103 PRO A N 1
ATOM 818 C CA . PRO A 1 103 ? -6.900 -4.881 -14.704 1.00 97.19 103 PRO A CA 1
ATOM 819 C C . PRO A 1 103 ? -5.899 -5.907 -14.137 1.00 97.19 103 PRO A C 1
ATOM 821 O O . PRO A 1 103 ? -6.176 -7.100 -14.133 1.00 97.19 103 PRO A O 1
ATOM 824 N N . TYR A 1 104 ? -4.705 -5.468 -13.720 1.00 98.06 104 TYR A N 1
ATOM 825 C CA . TYR A 1 104 ? -3.653 -6.324 -13.159 1.00 98.06 104 TYR A CA 1
ATOM 826 C C . TYR A 1 104 ? -3.596 -6.293 -11.623 1.00 98.06 104 TYR A C 1
ATOM 828 O O . TYR A 1 104 ? -2.651 -6.830 -11.038 1.00 98.06 104 TYR A O 1
ATOM 836 N N . GLU A 1 105 ? -4.571 -5.647 -10.986 1.00 97.94 105 GLU A N 1
ATOM 837 C CA . GLU A 1 105 ? -4.729 -5.573 -9.535 1.00 97.94 105 GLU A CA 1
ATOM 838 C C . GLU A 1 105 ? -5.879 -6.471 -9.064 1.00 97.94 105 GLU A C 1
ATOM 840 O O . GLU A 1 105 ? -6.813 -6.742 -9.814 1.00 97.94 105 GLU A O 1
ATOM 845 N N . ASP A 1 106 ? -5.805 -6.943 -7.824 1.00 98.56 106 ASP A N 1
ATOM 846 C CA . ASP A 1 106 ? -6.797 -7.851 -7.240 1.00 98.56 106 ASP A CA 1
ATOM 847 C C . ASP A 1 106 ? -7.787 -7.115 -6.334 1.00 98.56 106 ASP A C 1
ATOM 849 O O . ASP A 1 106 ? -8.876 -7.623 -6.059 1.00 98.56 106 ASP A O 1
ATOM 853 N N . TYR A 1 107 ? -7.408 -5.927 -5.857 1.00 98.56 107 TYR A N 1
ATOM 854 C CA . TYR A 1 107 ? -8.207 -5.079 -4.983 1.00 98.56 107 TYR A CA 1
ATOM 855 C C . TYR A 1 107 ? -7.922 -3.597 -5.243 1.00 98.56 107 TYR A C 1
ATOM 857 O O . TYR A 1 107 ? -6.828 -3.227 -5.671 1.00 98.56 107 TYR A O 1
ATOM 865 N N . THR A 1 108 ? -8.914 -2.740 -5.007 1.00 98.44 108 THR A N 1
ATOM 866 C CA . THR A 1 108 ? -8.750 -1.289 -5.160 1.00 98.44 108 THR A CA 1
ATOM 867 C C . THR A 1 108 ? -7.821 -0.760 -4.079 1.00 98.44 108 THR A C 1
ATOM 869 O O . THR A 1 108 ? -7.994 -1.122 -2.928 1.00 98.44 108 THR A O 1
ATOM 872 N N . ALA A 1 109 ? -6.888 0.139 -4.397 1.00 98.19 109 ALA A N 1
ATOM 873 C CA . ALA A 1 109 ? -5.993 0.706 -3.381 1.00 98.19 109 ALA A CA 1
ATOM 874 C C . ALA A 1 109 ? -6.715 1.557 -2.318 1.00 98.19 109 ALA A C 1
ATOM 876 O O . ALA A 1 109 ? -6.275 1.628 -1.172 1.00 98.19 109 ALA A O 1
ATOM 877 N N . GLY A 1 110 ? -7.812 2.208 -2.715 1.00 97.88 110 GLY A N 1
ATOM 878 C CA . GLY A 1 110 ? -8.803 2.746 -1.787 1.00 97.88 110 GLY A CA 1
ATOM 879 C C . GLY A 1 110 ? -8.347 3.879 -0.869 1.00 97.88 110 GLY A C 1
ATOM 880 O O . GLY A 1 110 ? -9.008 4.093 0.143 1.00 97.88 110 GLY A O 1
ATOM 881 N N . GLU A 1 111 ? -7.245 4.572 -1.169 1.00 98.25 111 GLU A N 1
ATOM 882 C CA . GLU A 1 111 ? -6.702 5.605 -0.285 1.00 98.25 111 GLU A CA 1
ATOM 883 C C . GLU A 1 111 ? -7.654 6.803 -0.147 1.00 98.25 111 GLU A C 1
ATOM 885 O O . GLU A 1 111 ? -8.012 7.467 -1.127 1.00 98.25 111 GLU A O 1
ATOM 890 N N . ILE A 1 112 ? -8.032 7.104 1.095 1.00 98.06 112 ILE A N 1
ATOM 891 C CA . ILE A 1 112 ? -8.842 8.261 1.470 1.00 98.06 112 ILE A CA 1
ATOM 892 C C . ILE A 1 112 ? -8.347 8.897 2.775 1.00 98.06 112 ILE A C 1
ATOM 894 O O . ILE A 1 112 ? -7.782 8.238 3.642 1.00 98.06 112 ILE A O 1
ATOM 898 N N . ASP A 1 113 ? -8.633 10.185 2.947 1.00 96.94 113 ASP A N 1
ATOM 899 C CA . ASP A 1 113 ? -8.380 10.943 4.178 1.00 96.94 113 ASP A CA 1
ATOM 900 C C . ASP A 1 113 ? -9.669 11.311 4.935 1.00 96.94 113 ASP A C 1
ATOM 902 O O . ASP A 1 113 ? -9.587 11.770 6.071 1.00 96.94 113 ASP A O 1
ATOM 906 N N . LEU A 1 114 ? -10.854 11.128 4.344 1.00 96.50 114 LEU A N 1
ATOM 907 C CA . LEU A 1 114 ? -12.148 11.523 4.919 1.00 96.50 114 LEU A CA 1
ATOM 908 C C . LEU A 1 114 ? -13.199 10.419 4.692 1.00 96.50 114 LEU A C 1
ATOM 910 O O . LEU A 1 114 ? -13.869 10.410 3.651 1.00 96.50 114 LEU A O 1
ATOM 914 N N . PRO A 1 115 ? -13.344 9.466 5.634 1.00 96.06 115 PRO A N 1
ATOM 915 C CA . PRO A 1 115 ? -14.273 8.337 5.522 1.00 96.06 115 PRO A CA 1
ATOM 916 C C . PRO A 1 115 ? -15.731 8.731 5.263 1.00 96.06 115 PRO A C 1
ATOM 918 O O . PRO A 1 115 ? -16.450 8.053 4.531 1.00 96.06 115 PRO A O 1
ATOM 921 N N . GLU A 1 116 ? -16.181 9.869 5.781 1.00 95.75 116 GLU A N 1
ATOM 922 C CA . GLU A 1 116 ? -17.533 10.372 5.556 1.00 95.75 116 GLU A CA 1
ATOM 923 C C . GLU A 1 116 ? -17.806 10.793 4.102 1.00 95.75 116 GLU A C 1
ATOM 925 O O . GLU A 1 116 ? -18.967 10.894 3.702 1.00 95.75 116 GLU A O 1
ATOM 930 N N . LYS A 1 117 ? -16.758 11.005 3.294 1.00 96.81 117 LYS A N 1
ATOM 931 C CA . LYS A 1 117 ? -16.861 11.412 1.884 1.00 96.81 117 LYS A CA 1
ATOM 932 C C . LYS A 1 117 ? -16.774 10.253 0.895 1.00 96.81 117 LYS A C 1
ATOM 934 O O . LYS A 1 117 ? -16.851 10.497 -0.309 1.00 96.81 117 LYS A O 1
ATOM 939 N N . ILE A 1 118 ? -16.622 9.012 1.367 1.00 95.88 118 ILE A N 1
ATOM 940 C CA . ILE A 1 118 ? -16.493 7.830 0.506 1.00 95.88 118 ILE A CA 1
ATOM 941 C C . ILE A 1 118 ? -17.648 7.760 -0.502 1.00 95.88 118 ILE A C 1
ATOM 943 O O . ILE A 1 118 ? -18.830 7.759 -0.151 1.00 95.88 118 ILE A O 1
ATOM 947 N N . MET A 1 119 ? -17.285 7.626 -1.774 1.00 95.75 119 MET A N 1
ATOM 948 C CA . MET A 1 119 ? -18.188 7.410 -2.895 1.00 95.75 119 MET A CA 1
ATOM 949 C C . MET A 1 119 ? -17.848 6.085 -3.573 1.00 95.75 119 MET A C 1
ATOM 951 O O . MET A 1 119 ? -17.002 6.020 -4.469 1.00 95.75 119 MET A O 1
ATOM 955 N N . VAL A 1 120 ? -18.565 5.037 -3.177 1.00 94.50 120 VAL A N 1
ATOM 956 C CA . VAL A 1 120 ? -18.586 3.754 -3.884 1.00 94.50 120 VAL A CA 1
ATOM 957 C C . VAL A 1 120 ? -19.690 3.814 -4.936 1.00 94.50 120 VAL A C 1
ATOM 959 O O . VAL A 1 120 ? -20.840 4.135 -4.636 1.00 94.50 120 VAL A O 1
ATOM 962 N N . ARG A 1 121 ? -19.346 3.561 -6.200 1.00 89.75 121 ARG A N 1
ATOM 963 C CA . ARG A 1 121 ? -20.306 3.484 -7.310 1.00 89.75 121 ARG A CA 1
ATOM 964 C C . ARG A 1 121 ? -19.982 2.270 -8.157 1.00 89.75 121 ARG A C 1
ATOM 966 O O . ARG A 1 121 ? -18.810 2.040 -8.428 1.00 89.75 121 ARG A O 1
ATOM 973 N N . ARG A 1 122 ? -21.021 1.592 -8.658 1.00 86.00 122 ARG A N 1
ATOM 974 C CA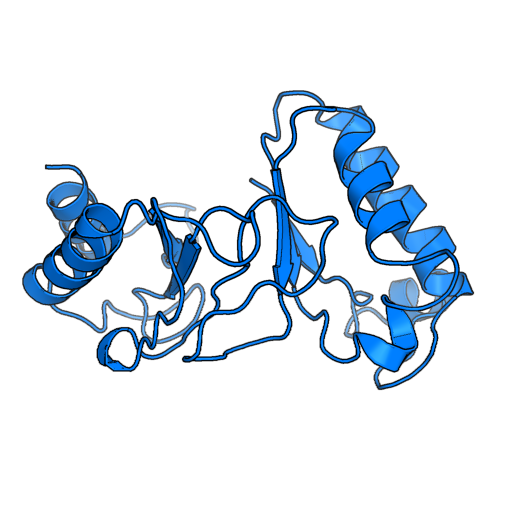 . ARG A 1 122 ? -20.885 0.403 -9.521 1.00 86.00 122 ARG A CA 1
ATOM 975 C C . ARG A 1 122 ? -20.094 -0.729 -8.852 1.00 86.00 122 ARG A C 1
ATOM 977 O O . ARG A 1 122 ? -19.415 -1.477 -9.543 1.00 86.00 122 ARG A O 1
ATOM 984 N N . ALA A 1 123 ? -20.161 -0.806 -7.524 1.00 92.06 123 ALA A N 1
ATOM 985 C CA . ALA A 1 123 ? -19.715 -1.995 -6.828 1.00 92.06 123 ALA A CA 1
ATOM 986 C C . ALA A 1 123 ? -20.812 -3.057 -6.930 1.00 92.06 123 ALA A C 1
ATOM 988 O O . ALA A 1 123 ? -21.984 -2.745 -6.714 1.00 92.06 123 ALA A O 1
ATOM 989 N N . GLU A 1 124 ? -20.420 -4.274 -7.267 1.00 92.56 124 GLU A N 1
ATOM 990 C CA . GLU A 1 124 ? -21.281 -5.453 -7.319 1.00 92.56 124 GLU A CA 1
ATOM 991 C C . GLU A 1 124 ? -20.569 -6.561 -6.545 1.00 92.56 124 GLU A C 1
ATOM 993 O O . GLU A 1 124 ? -19.375 -6.782 -6.753 1.00 92.56 124 GLU A O 1
ATOM 998 N N . ASP A 1 125 ? -21.268 -7.173 -5.587 1.00 92.94 125 ASP A N 1
ATOM 999 C CA . ASP A 1 125 ? -20.748 -8.234 -4.714 1.00 92.9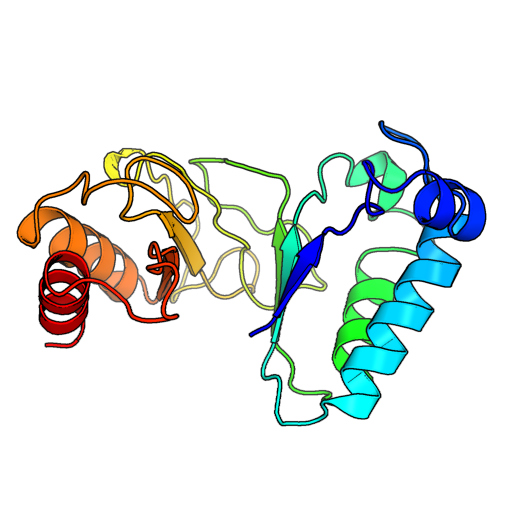4 125 ASP A CA 1
ATOM 1000 C C . ASP A 1 125 ? -19.364 -7.935 -4.109 1.00 92.94 125 ASP A C 1
ATOM 1002 O O . ASP A 1 125 ? -18.456 -8.768 -4.115 1.00 92.94 125 ASP A O 1
ATOM 1006 N N . GLY A 1 126 ? -19.173 -6.711 -3.605 1.00 96.06 126 GLY A N 1
ATOM 1007 C CA . GLY A 1 126 ? -17.908 -6.303 -2.995 1.00 96.06 126 GLY A CA 1
ATOM 1008 C C . GLY A 1 126 ? -16.777 -6.068 -3.982 1.00 96.06 126 GLY A C 1
ATOM 1009 O O . GLY A 1 126 ? -15.619 -6.088 -3.574 1.00 96.06 126 GLY A O 1
ATOM 1010 N N . ARG A 1 127 ? -17.060 -5.847 -5.270 1.00 97.50 127 ARG A N 1
ATOM 1011 C CA . ARG A 1 127 ? -16.028 -5.653 -6.298 1.00 97.50 127 ARG A CA 1
ATOM 1012 C C . ARG A 1 127 ? -16.292 -4.435 -7.171 1.00 97.50 127 ARG A C 1
ATOM 1014 O O . ARG A 1 127 ? -17.437 -4.123 -7.473 1.00 97.50 127 ARG A O 1
ATOM 1021 N N . ILE A 1 128 ? -15.228 -3.773 -7.623 1.00 96.31 128 ILE A N 1
ATOM 1022 C CA . ILE A 1 128 ? -15.251 -2.711 -8.639 1.00 96.31 128 ILE A CA 1
ATOM 1023 C C . ILE A 1 128 ? -14.365 -3.158 -9.796 1.00 96.31 128 ILE A C 1
ATOM 1025 O O . ILE A 1 128 ? -13.185 -3.428 -9.593 1.00 96.31 128 ILE A O 1
ATOM 1029 N N . ASP A 1 129 ? -14.933 -3.242 -11.001 1.00 95.00 129 ASP A N 1
ATOM 1030 C CA . ASP A 1 129 ? -14.227 -3.677 -12.218 1.00 95.00 129 ASP A CA 1
ATOM 1031 C C . ASP A 1 129 ? -13.462 -5.010 -12.032 1.00 95.00 129 ASP A C 1
ATOM 1033 O O . ASP A 1 129 ? -12.383 -5.222 -12.579 1.00 95.00 129 ASP A O 1
ATOM 1037 N N . GLY A 1 130 ? -14.023 -5.921 -11.229 1.00 95.25 130 GLY A N 1
ATOM 1038 C CA . GLY A 1 130 ? -13.434 -7.226 -10.918 1.00 95.25 130 GLY A CA 1
ATOM 1039 C C . GLY A 1 130 ? -12.419 -7.233 -9.768 1.00 95.25 130 GLY A C 1
ATOM 1040 O O . GLY A 1 130 ? -12.095 -8.319 -9.286 1.00 95.25 130 GLY A O 1
ATOM 1041 N N . ALA A 1 131 ? -11.980 -6.077 -9.266 1.00 97.69 131 ALA A N 1
ATOM 1042 C CA . ALA A 1 131 ? -11.111 -5.960 -8.095 1.00 97.69 131 ALA A CA 1
ATOM 1043 C C . ALA A 1 131 ? -11.935 -5.926 -6.796 1.00 97.69 131 ALA A C 1
ATOM 1045 O O . ALA A 1 131 ? -12.973 -5.270 -6.746 1.00 97.69 131 ALA A O 1
ATOM 1046 N N . GLN A 1 132 ? -11.481 -6.602 -5.737 1.00 98.25 132 GLN A N 1
ATOM 1047 C CA . GLN A 1 132 ? -12.085 -6.517 -4.402 1.00 98.25 132 GLN A CA 1
ATOM 1048 C C . GLN A 1 132 ? -12.129 -5.054 -3.939 1.00 98.25 132 GLN A C 1
ATOM 1050 O O . GLN A 1 132 ? -11.117 -4.353 -3.941 1.00 98.25 132 GLN A O 1
ATOM 1055 N N . LEU A 1 133 ? -13.306 -4.599 -3.520 1.00 98.31 133 LEU A N 1
ATOM 1056 C CA . LEU A 1 133 ? -13.511 -3.286 -2.937 1.00 98.31 133 LEU A CA 1
ATOM 1057 C C . LEU A 1 133 ? -12.769 -3.232 -1.604 1.00 98.31 133 LEU A C 1
ATOM 1059 O O . LEU A 1 133 ? -13.149 -3.901 -0.641 1.00 98.31 133 LEU A O 1
ATOM 1063 N N . GLN A 1 134 ? -11.716 -2.429 -1.567 1.00 98.06 134 GLN A N 1
ATOM 1064 C CA . GLN A 1 134 ? -10.940 -2.136 -0.374 1.00 98.06 134 GLN A CA 1
ATOM 1065 C C . GLN A 1 134 ? -10.809 -0.623 -0.203 1.00 98.06 134 GLN A C 1
ATOM 1067 O O . GLN A 1 134 ? -10.703 0.116 -1.184 1.00 98.06 134 GLN A O 1
ATOM 1072 N N . ILE A 1 135 ? -10.852 -0.172 1.049 1.00 98.25 135 ILE A N 1
ATOM 1073 C CA . ILE A 1 135 ? -10.665 1.228 1.438 1.00 98.25 135 ILE A CA 1
ATOM 1074 C C . ILE A 1 135 ? -9.559 1.321 2.487 1.00 98.25 135 ILE A C 1
ATOM 1076 O O . ILE A 1 135 ? -9.559 0.553 3.448 1.00 98.25 135 ILE A O 1
ATOM 1080 N N . LEU A 1 136 ? -8.632 2.261 2.305 1.00 98.31 136 LEU A N 1
ATOM 1081 C CA . LEU A 1 136 ? -7.540 2.576 3.223 1.00 98.31 136 LEU A CA 1
ATOM 1082 C C . LEU A 1 136 ? -7.725 3.996 3.770 1.00 98.31 136 LEU A C 1
ATOM 1084 O O . LEU A 1 136 ? -7.791 4.945 2.995 1.00 98.31 136 LEU A O 1
ATOM 1088 N N . SER A 1 137 ? -7.744 4.154 5.093 1.00 98.19 137 SER A N 1
ATOM 1089 C CA . SER A 1 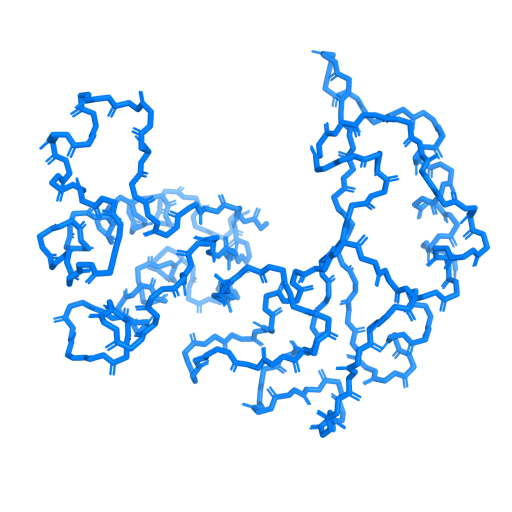137 ? -7.710 5.462 5.769 1.00 98.19 137 SER A CA 1
ATOM 1090 C C . SER A 1 137 ? -6.853 5.386 7.033 1.00 98.19 137 SER A C 1
ATOM 1092 O O . SER A 1 137 ? -6.563 4.297 7.520 1.00 98.19 137 SER A O 1
ATOM 1094 N N . HIS A 1 138 ? -6.487 6.532 7.606 1.00 97.69 138 HIS A N 1
ATOM 1095 C CA . HIS A 1 138 ? -5.783 6.619 8.890 1.00 97.69 138 HIS A CA 1
ATOM 1096 C C . HIS A 1 138 ? -6.713 6.951 10.067 1.00 97.69 138 HIS A C 1
ATOM 1098 O O . HIS A 1 138 ? -7.628 7.780 9.936 1.00 97.69 138 HIS A O 1
ATOM 1104 N N . LEU A 1 139 ? -6.453 6.312 11.218 1.00 97.56 139 LEU A N 1
ATOM 1105 C CA . LEU A 1 139 ? -7.112 6.594 12.504 1.00 97.56 139 LEU A CA 1
ATOM 1106 C C . LEU A 1 139 ? -6.460 7.751 13.270 1.00 97.56 139 LEU A C 1
ATOM 1108 O O . LEU A 1 139 ? -7.139 8.425 14.047 1.00 97.56 139 LEU A O 1
ATOM 1112 N N . GLY A 1 140 ? -5.160 7.977 13.061 1.00 97.50 140 GLY A N 1
ATOM 1113 C CA . GLY A 1 140 ? -4.438 9.115 13.629 1.00 97.50 140 GLY A CA 1
ATOM 1114 C C . GLY A 1 140 ? -4.822 10.437 12.964 1.00 97.50 140 GLY A C 1
ATOM 1115 O O . GLY A 1 140 ? -5.515 10.459 11.947 1.00 97.50 140 GLY A O 1
ATOM 1116 N N . GLU A 1 141 ? -4.331 11.558 13.489 1.00 96.69 141 GLU A N 1
ATOM 1117 C CA . GLU A 1 141 ? -4.477 12.880 12.855 1.00 96.69 141 GLU A CA 1
ATOM 1118 C C . GLU A 1 141 ? -3.872 12.917 11.443 1.00 96.69 141 GLU A C 1
ATOM 1120 O O . GLU A 1 141 ? -4.360 13.640 10.572 1.00 96.69 141 GLU A O 1
ATOM 1125 N N . LYS A 1 142 ? -2.823 12.118 11.215 1.00 95.62 142 LYS A N 1
ATOM 1126 C CA . LYS A 1 142 ? -2.151 11.903 9.928 1.00 95.62 142 LYS A CA 1
ATOM 1127 C C . LYS A 1 142 ? -1.783 10.423 9.786 1.00 95.62 142 LYS A C 1
ATOM 1129 O O . LYS A 1 142 ? -1.833 9.676 10.762 1.00 95.62 142 LYS A O 1
ATOM 1134 N N . TRP A 1 143 ? -1.353 10.024 8.592 1.00 96.00 143 TRP A N 1
ATOM 1135 C CA . TRP A 1 143 ? -0.750 8.709 8.362 1.00 96.00 143 TRP A CA 1
ATOM 1136 C C . TRP A 1 143 ? 0.408 8.448 9.340 1.00 96.00 143 TRP A C 1
ATOM 1138 O O . TRP A 1 143 ? 1.329 9.261 9.452 1.00 96.00 143 TRP A O 1
ATOM 1148 N N . GLY A 1 144 ? 0.337 7.334 10.065 1.00 95.62 144 GLY A N 1
ATOM 1149 C CA . GLY A 1 144 ? 1.350 6.837 10.991 1.00 95.62 144 GLY A CA 1
ATOM 1150 C C . GLY A 1 144 ? 1.535 7.639 12.282 1.00 95.62 144 GLY A C 1
ATOM 1151 O O . GLY A 1 144 ? 2.415 7.291 13.069 1.00 95.62 144 GLY A O 1
ATOM 1152 N N . MET A 1 145 ? 0.763 8.705 12.534 1.00 95.31 145 MET A N 1
ATOM 1153 C CA . MET A 1 145 ? 0.989 9.564 13.704 1.00 95.31 145 MET A CA 1
ATOM 1154 C C . MET A 1 145 ? -0.247 10.305 14.233 1.00 95.31 145 MET A C 1
ATOM 1156 O O . MET A 1 145 ? -1.256 10.479 13.552 1.00 95.31 145 MET A O 1
ATOM 1160 N N . GLY A 1 146 ? -0.111 10.825 15.455 1.00 95.69 146 GLY A N 1
ATOM 1161 C CA . GLY A 1 146 ? -1.105 11.677 16.108 1.00 95.69 146 GLY A CA 1
ATOM 1162 C C . GLY A 1 146 ? -2.116 10.907 16.956 1.00 95.69 146 GLY A C 1
ATOM 1163 O O . GLY A 1 146 ? -2.042 9.687 17.102 1.00 95.69 146 GLY A O 1
ATOM 1164 N N . SER A 1 147 ? -3.053 11.652 17.536 1.00 96.19 147 SER A N 1
ATOM 1165 C CA . SER A 1 147 ? -4.136 11.119 18.372 1.00 96.19 147 SER A CA 1
ATOM 1166 C C . SER A 1 147 ? -5.279 10.537 17.526 1.00 96.19 147 SER A C 1
ATOM 1168 O O . SER A 1 147 ? -5.398 10.892 16.349 1.00 96.19 147 SER A O 1
ATOM 1170 N N . PRO A 1 148 ? -6.149 9.676 18.091 1.00 97.38 148 PRO A N 1
ATOM 1171 C CA . PRO A 1 148 ? -7.368 9.252 17.410 1.00 97.38 148 PRO A CA 1
ATOM 1172 C C . PRO A 1 148 ? -8.219 10.455 17.003 1.00 97.38 148 PRO A C 1
ATOM 1174 O O . PRO A 1 148 ? -8.543 11.299 17.839 1.00 97.38 148 PRO A O 1
ATOM 1177 N N . ARG A 1 149 ? -8.594 10.530 15.723 1.00 96.69 149 ARG A N 1
ATOM 1178 C CA . ARG A 1 149 ? -9.381 11.658 15.189 1.00 96.69 149 ARG A CA 1
ATOM 1179 C C . ARG A 1 149 ? -10.872 11.372 14.992 1.00 96.69 149 ARG A C 1
ATOM 1181 O O . ARG A 1 149 ? -11.608 12.258 14.569 1.00 96.69 149 ARG A O 1
ATOM 1188 N N . PHE A 1 150 ? -11.317 10.153 15.287 1.00 97.12 150 PHE A N 1
ATOM 1189 C CA . PHE A 1 150 ? -12.709 9.715 15.160 1.00 97.12 150 PHE A CA 1
ATOM 1190 C C . PHE A 1 150 ? -13.185 9.045 16.442 1.00 97.12 150 PHE A C 1
ATOM 1192 O O . PHE A 1 150 ? -12.372 8.490 17.182 1.00 97.12 150 PHE A O 1
ATOM 1199 N N . SER A 1 151 ? -14.495 9.053 16.685 1.00 97.62 151 SER A N 1
ATOM 1200 C CA . SER A 1 151 ? -15.086 8.229 17.739 1.00 97.62 151 SER A CA 1
ATOM 1201 C C . SER A 1 151 ? -15.111 6.755 17.324 1.00 97.62 151 SER A C 1
ATOM 1203 O O . SER A 1 151 ? -15.130 6.424 16.135 1.00 97.62 151 SER A O 1
ATOM 1205 N N . THR A 1 152 ? -15.135 5.851 18.303 1.00 98.06 152 THR A N 1
ATOM 1206 C CA . THR A 1 152 ? -15.249 4.406 18.055 1.00 98.06 152 THR A CA 1
ATOM 1207 C C . THR A 1 152 ? -16.504 4.071 17.249 1.00 98.06 152 THR A C 1
ATOM 1209 O O . THR A 1 152 ? -16.451 3.266 16.323 1.00 98.06 152 THR A O 1
ATOM 1212 N N . GLU A 1 153 ? -17.621 4.738 17.540 1.00 98.19 153 GLU A N 1
ATOM 1213 C CA . GLU A 1 153 ? -18.902 4.538 16.859 1.00 98.19 153 GLU A CA 1
ATOM 1214 C C . GLU A 1 153 ? -18.813 4.911 15.377 1.00 98.19 153 GLU A C 1
ATOM 1216 O O . GLU A 1 153 ? -19.343 4.190 14.534 1.00 98.19 153 GLU A O 1
ATOM 1221 N N . GLN A 1 154 ? -18.117 6.004 15.041 1.00 98.00 154 GLN A N 1
ATOM 1222 C CA . GLN A 1 154 ? -17.909 6.407 13.648 1.00 98.00 154 GLN A CA 1
ATOM 1223 C C . GLN A 1 154 ? -17.088 5.364 12.886 1.00 98.00 154 GLN A C 1
ATOM 1225 O O . GLN A 1 154 ? -17.483 4.939 11.800 1.00 98.00 154 GLN A O 1
ATOM 1230 N N . VAL A 1 155 ? -15.976 4.921 13.478 1.00 97.88 155 VAL A N 1
ATOM 1231 C CA . VAL A 1 155 ? -15.078 3.932 12.872 1.00 97.88 155 VAL A CA 1
ATOM 1232 C C . VAL A 1 155 ? -15.816 2.619 12.610 1.00 97.88 155 VAL A C 1
ATOM 1234 O O . VAL A 1 155 ? -15.774 2.110 11.489 1.00 97.88 155 VAL A O 1
ATOM 1237 N N . VAL A 1 156 ? -16.554 2.110 13.601 1.00 98.12 156 VAL A N 1
ATOM 1238 C CA . VAL A 1 156 ? -17.372 0.897 13.456 1.00 98.12 156 VAL A CA 1
ATOM 1239 C C . VAL A 1 156 ? -18.436 1.086 12.375 1.00 98.12 156 VAL A C 1
ATOM 1241 O O . VAL A 1 156 ? -18.563 0.240 11.493 1.00 98.12 156 VAL A O 1
ATOM 1244 N N . ALA A 1 157 ? -19.164 2.206 12.380 1.00 97.75 157 ALA A N 1
ATOM 1245 C CA . ALA A 1 157 ? -20.214 2.464 11.396 1.00 97.75 157 ALA A CA 1
ATOM 1246 C C . ALA A 1 157 ? -19.684 2.492 9.951 1.00 97.75 157 ALA A C 1
ATOM 1248 O O . ALA A 1 157 ? -20.339 1.967 9.049 1.00 97.75 157 ALA A O 1
ATOM 1249 N N . TRP A 1 158 ? -18.503 3.072 9.710 1.00 97.38 158 TRP A N 1
ATOM 1250 C CA . TRP A 1 158 ? -17.901 3.087 8.374 1.00 97.38 158 TRP A CA 1
ATOM 1251 C C . TRP A 1 158 ? -17.433 1.710 7.916 1.00 97.38 158 TRP A C 1
ATOM 1253 O O . TRP A 1 158 ? -17.653 1.372 6.752 1.00 97.38 158 TRP A O 1
ATOM 1263 N N . VAL A 1 159 ? -16.830 0.917 8.808 1.00 97.50 159 VAL A N 1
ATOM 1264 C CA . VAL A 1 159 ? -16.425 -0.457 8.479 1.00 97.50 159 VAL A CA 1
ATOM 1265 C C . VAL A 1 159 ? -17.655 -1.299 8.149 1.00 97.50 159 VAL A C 1
ATOM 1267 O O . VAL A 1 159 ? -17.713 -1.862 7.060 1.00 97.50 159 VAL A O 1
ATOM 1270 N N . ARG A 1 160 ? -18.683 -1.290 9.008 1.00 96.75 160 ARG A N 1
ATOM 1271 C CA . ARG A 1 160 ? -19.928 -2.047 8.788 1.00 96.75 160 ARG A CA 1
ATOM 1272 C C . ARG A 1 160 ? -20.621 -1.666 7.484 1.00 96.75 160 ARG A C 1
ATOM 1274 O O . ARG A 1 160 ? -20.952 -2.534 6.690 1.00 96.75 160 ARG A O 1
ATOM 1281 N N . LYS A 1 161 ? -20.732 -0.366 7.191 1.00 95.00 161 LYS A N 1
ATOM 1282 C CA . LYS A 1 161 ? -21.310 0.116 5.926 1.00 95.00 161 LYS A CA 1
ATOM 1283 C C . LYS A 1 161 ? -20.573 -0.413 4.688 1.00 95.00 161 LYS A C 1
ATOM 1285 O O . LYS A 1 161 ? -21.187 -0.563 3.628 1.00 95.00 161 LYS A O 1
ATOM 1290 N N . LEU A 1 162 ? -19.258 -0.609 4.781 1.00 95.56 162 LEU A N 1
ATOM 1291 C CA . LEU A 1 162 ? -18.459 -1.154 3.688 1.00 95.56 162 LEU A CA 1
ATOM 1292 C C . LEU A 1 162 ? -18.595 -2.681 3.599 1.00 95.56 162 LEU A C 1
ATOM 1294 O O . LEU A 1 162 ? -18.751 -3.205 2.497 1.00 95.56 162 LEU A O 1
ATOM 1298 N N . GLU A 1 163 ? -18.591 -3.370 4.741 1.00 95.50 163 GLU A N 1
ATOM 1299 C CA . GLU A 1 163 ? -18.807 -4.819 4.842 1.00 95.50 163 GLU A CA 1
ATOM 1300 C C . GLU A 1 163 ? -20.188 -5.240 4.321 1.00 95.50 163 GLU A C 1
ATOM 1302 O O . GLU A 1 163 ? -20.283 -6.233 3.605 1.00 95.50 163 GLU A O 1
ATOM 1307 N N . ASP A 1 164 ? -21.235 -4.445 4.573 1.00 94.12 164 ASP A N 1
ATOM 1308 C CA . ASP A 1 164 ? -22.592 -4.659 4.038 1.00 94.12 164 ASP A CA 1
ATOM 1309 C C . ASP A 1 164 ? -22.630 -4.664 2.498 1.00 94.12 164 ASP A C 1
ATOM 1311 O O . ASP A 1 164 ? -23.558 -5.189 1.885 1.00 94.12 164 ASP A O 1
ATOM 1315 N N . GLN A 1 165 ? -21.619 -4.073 1.856 1.00 92.88 165 GLN A N 1
ATOM 1316 C CA . GLN A 1 165 ? -21.440 -4.068 0.403 1.00 92.88 165 GLN A CA 1
ATOM 1317 C C . GLN A 1 165 ? -20.420 -5.116 -0.066 1.00 92.88 165 GLN A C 1
ATOM 1319 O O . GLN A 1 165 ? -20.048 -5.100 -1.236 1.00 92.88 165 GLN A O 1
ATOM 1324 N N . GLY A 1 166 ? -19.937 -5.992 0.822 1.00 95.62 166 GLY A N 1
ATOM 1325 C CA . GLY A 1 166 ? -18.893 -6.986 0.554 1.00 95.62 166 GLY A CA 1
ATOM 1326 C C . GLY A 1 166 ? -17.477 -6.407 0.465 1.00 95.62 166 GLY A C 1
ATOM 1327 O O . GLY A 1 166 ? -16.563 -7.090 0.006 1.00 95.62 166 GLY A O 1
ATOM 1328 N N . GLY A 1 167 ? -17.285 -5.140 0.844 1.00 96.81 167 GLY A N 1
ATOM 1329 C CA . GLY A 1 167 ? -15.982 -4.483 0.844 1.00 96.81 167 GLY A CA 1
ATOM 1330 C C . GLY A 1 167 ? -15.194 -4.719 2.134 1.00 96.81 167 GLY A C 1
ATOM 1331 O O . GLY A 1 167 ? -15.723 -5.202 3.131 1.00 96.81 167 GLY A O 1
ATOM 1332 N N . VAL A 1 168 ? -13.915 -4.341 2.122 1.00 96.38 168 VAL A N 1
ATOM 1333 C CA . VAL A 1 168 ? -13.010 -4.478 3.274 1.00 96.38 168 VAL A CA 1
ATOM 1334 C C . VAL A 1 168 ? -12.314 -3.162 3.601 1.00 96.38 168 VAL A C 1
ATOM 1336 O O . VAL A 1 168 ? -11.944 -2.394 2.713 1.00 96.38 168 VAL A O 1
ATOM 1339 N N . PHE A 1 169 ? -12.113 -2.895 4.887 1.00 97.25 169 PHE A N 1
ATOM 1340 C CA . PHE A 1 169 ? -11.459 -1.676 5.354 1.00 97.25 169 PHE A CA 1
ATOM 1341 C C . PHE A 1 169 ? -10.061 -1.990 5.893 1.00 97.25 169 PHE A C 1
ATOM 1343 O O . PHE A 1 169 ? -9.852 -2.979 6.592 1.00 97.25 169 PHE A O 1
ATOM 1350 N N . THR A 1 170 ? -9.090 -1.138 5.590 1.00 97.38 170 THR A N 1
ATOM 1351 C CA . THR A 1 170 ? -7.754 -1.155 6.187 1.00 97.38 170 THR A CA 1
ATOM 1352 C C . THR A 1 170 ? -7.526 0.167 6.899 1.00 97.38 170 THR A C 1
ATOM 1354 O O . THR A 1 170 ? -7.694 1.234 6.310 1.00 97.38 170 THR A O 1
ATOM 1357 N N . TRP A 1 171 ? -7.148 0.093 8.170 1.00 97.38 171 TRP A N 1
ATOM 1358 C CA . TRP A 1 171 ? -6.794 1.263 8.959 1.00 97.38 171 TRP A CA 1
ATOM 1359 C C . TRP A 1 171 ? -5.281 1.351 9.100 1.00 97.38 171 TRP A C 1
ATOM 1361 O O . TRP A 1 171 ? -4.642 0.414 9.576 1.00 97.38 171 TRP A O 1
ATOM 1371 N N . ASP A 1 172 ? -4.721 2.485 8.697 1.00 97.44 172 ASP A N 1
ATOM 1372 C CA . ASP A 1 172 ? -3.418 2.921 9.176 1.00 97.44 172 ASP A CA 1
ATOM 1373 C C . ASP A 1 172 ? -3.551 3.400 10.627 1.00 97.44 172 ASP A C 1
ATOM 1375 O O . ASP A 1 172 ? -4.486 4.130 10.987 1.00 97.44 172 ASP A O 1
ATOM 1379 N N . VAL A 1 173 ? -2.623 2.940 11.463 1.00 96.81 173 VAL A N 1
ATOM 1380 C CA . VAL A 1 173 ? -2.658 3.137 12.909 1.00 96.81 173 VAL A CA 1
ATOM 1381 C C . VAL A 1 173 ? -1.277 3.580 13.381 1.00 96.81 173 VAL A C 1
ATOM 1383 O O . VAL A 1 173 ? -0.299 2.875 13.120 1.00 96.81 173 VAL A O 1
ATOM 1386 N N . PRO A 1 174 ? -1.176 4.718 14.088 1.00 96.12 174 PRO A N 1
ATOM 1387 C CA . PRO A 1 174 ? 0.080 5.162 14.671 1.00 96.12 174 PRO A CA 1
ATOM 1388 C C . PRO A 1 174 ? 0.697 4.120 15.606 1.00 96.12 174 PRO A C 1
ATOM 1390 O O . PRO A 1 174 ? 0.003 3.508 16.423 1.00 96.12 174 PRO A O 1
ATOM 1393 N N . VAL A 1 175 ? 2.019 3.982 15.525 1.00 94.88 175 VAL A N 1
ATOM 1394 C CA . VAL A 1 175 ? 2.818 3.181 16.458 1.00 94.88 175 VAL A CA 1
ATOM 1395 C C . VAL A 1 175 ? 3.697 4.090 17.306 1.00 94.88 175 VAL A C 1
ATOM 1397 O O . VAL A 1 175 ? 4.234 5.095 16.840 1.00 94.88 175 VAL A O 1
ATOM 1400 N N . GLU A 1 176 ? 3.841 3.735 18.574 1.00 93.12 176 GLU A N 1
ATOM 1401 C CA . GLU A 1 176 ? 4.770 4.376 19.492 1.00 93.12 176 GLU A CA 1
ATOM 1402 C C . GLU A 1 176 ? 6.220 4.007 19.140 1.00 93.12 176 GLU A C 1
ATOM 1404 O O . GLU A 1 176 ? 6.494 3.009 18.474 1.00 93.12 176 GLU A O 1
ATOM 1409 N N . ALA A 1 177 ? 7.188 4.783 19.639 1.00 92.38 177 ALA A N 1
ATOM 1410 C CA . ALA A 1 177 ? 8.613 4.533 19.391 1.00 92.38 177 ALA A CA 1
ATOM 1411 C C . ALA A 1 177 ? 9.105 3.164 19.913 1.00 92.38 177 ALA A C 1
ATOM 1413 O O . ALA A 1 177 ? 10.139 2.668 19.472 1.00 92.38 177 ALA A O 1
ATOM 1414 N N . ASN A 1 178 ? 8.369 2.554 20.845 1.00 94.38 178 ASN A N 1
ATOM 1415 C CA . ASN A 1 178 ? 8.615 1.204 21.358 1.00 94.38 178 ASN A CA 1
ATOM 1416 C C . ASN A 1 178 ? 8.025 0.094 20.453 1.00 94.38 178 ASN A C 1
ATOM 1418 O O . ASN A 1 178 ? 8.192 -1.083 20.762 1.00 94.38 178 ASN A O 1
ATOM 1422 N N . GLY A 1 179 ? 7.340 0.452 19.361 1.00 93.94 179 GLY A N 1
ATOM 1423 C CA . GLY A 1 179 ? 6.687 -0.471 18.432 1.00 93.94 179 GLY A CA 1
ATOM 1424 C C . GLY A 1 179 ? 5.274 -0.915 18.832 1.00 93.94 179 GLY A C 1
ATOM 1425 O O . GLY A 1 179 ? 4.688 -1.731 18.123 1.00 93.94 179 GLY A O 1
ATOM 1426 N N . HIS A 1 180 ? 4.710 -0.412 19.933 1.00 95.69 180 HIS A N 1
ATOM 1427 C CA . HIS A 1 180 ? 3.346 -0.727 20.359 1.00 95.69 180 HIS A CA 1
ATOM 1428 C C . HIS A 1 180 ? 2.309 0.220 19.750 1.00 95.69 180 HIS A C 1
ATOM 1430 O O . HIS A 1 180 ? 2.585 1.378 19.448 1.00 95.69 180 HIS A O 1
ATOM 1436 N N . ILE A 1 181 ? 1.082 -0.279 19.608 1.00 96.94 181 ILE A N 1
ATOM 1437 C CA . ILE A 1 181 ? -0.095 0.537 19.300 1.00 96.94 181 ILE A CA 1
ATOM 1438 C C . ILE A 1 181 ? -0.679 1.023 20.629 1.00 96.94 181 ILE A C 1
ATOM 1440 O O . ILE A 1 181 ? -0.823 0.231 21.564 1.00 96.94 181 ILE A O 1
ATOM 1444 N N . SER A 1 182 ? -1.023 2.309 20.718 1.00 95.31 182 SER A N 1
ATOM 1445 C CA . SER A 1 182 ? -1.566 2.871 21.957 1.00 95.31 182 SER A CA 1
ATOM 1446 C C . SER A 1 182 ? -2.925 2.239 22.320 1.00 95.31 182 SER A C 1
ATOM 1448 O O . SER A 1 182 ? -3.696 1.876 21.421 1.00 95.31 182 SER A O 1
ATOM 1450 N N . PRO A 1 183 ? -3.278 2.145 23.619 1.00 96.00 183 PRO A N 1
ATOM 1451 C CA . PRO A 1 183 ? -4.554 1.569 24.052 1.00 96.00 183 PRO A CA 1
ATOM 1452 C C . PRO A 1 183 ? -5.778 2.216 23.396 1.00 96.00 183 PRO A C 1
ATOM 1454 O O . PRO A 1 183 ? -6.725 1.519 23.055 1.00 96.00 183 PRO A O 1
ATOM 1457 N N . LEU A 1 184 ? -5.725 3.526 23.127 1.00 95.62 184 LEU A N 1
ATOM 1458 C CA . LEU A 1 184 ? -6.826 4.253 22.491 1.00 95.62 184 LEU A CA 1
ATOM 1459 C C . LEU A 1 184 ? -7.159 3.712 21.093 1.00 95.62 184 LEU A C 1
ATOM 1461 O O . LEU A 1 184 ? -8.330 3.599 20.738 1.00 95.62 184 LEU A O 1
ATOM 1465 N N . PHE A 1 185 ? -6.145 3.358 20.300 1.00 97.75 185 PHE A N 1
ATOM 1466 C CA . PHE A 1 185 ? -6.369 2.737 18.995 1.00 97.75 185 PHE A CA 1
ATOM 1467 C C . PHE A 1 185 ? -6.754 1.262 19.130 1.00 97.75 185 PHE A C 1
ATOM 1469 O O . PHE A 1 185 ? -7.616 0.794 18.391 1.00 97.75 185 PHE A O 1
ATOM 1476 N N . ILE A 1 186 ? -6.166 0.529 20.085 1.00 97.62 186 ILE A N 1
ATOM 1477 C CA . ILE A 1 186 ? -6.540 -0.868 20.355 1.00 97.62 186 ILE A CA 1
ATOM 1478 C C . ILE A 1 186 ? -8.021 -0.985 20.725 1.00 97.62 186 ILE A C 1
ATOM 1480 O O . ILE A 1 186 ? -8.684 -1.902 20.242 1.00 97.62 186 ILE A O 1
ATOM 1484 N N . ASP A 1 187 ? -8.562 -0.056 21.512 1.00 97.31 187 ASP A N 1
ATOM 1485 C CA . ASP A 1 187 ? -9.980 -0.041 21.877 1.00 97.31 187 ASP A CA 1
ATOM 1486 C C . ASP A 1 187 ? -10.877 0.112 20.639 1.00 97.31 187 ASP A C 1
ATOM 1488 O O . ASP A 1 187 ? -11.854 -0.626 20.483 1.00 97.31 187 ASP A O 1
ATOM 1492 N N . GLN A 1 188 ? -10.510 1.001 19.706 1.00 97.69 188 GLN A N 1
ATOM 1493 C CA . GLN A 1 188 ? -11.222 1.160 18.434 1.00 97.69 188 GLN A CA 1
ATOM 1494 C C . GLN A 1 188 ? -11.141 -0.103 17.574 1.00 97.69 188 GLN A C 1
ATOM 1496 O O . GLN A 1 188 ? -12.166 -0.599 17.111 1.00 97.69 188 GLN A O 1
ATOM 1501 N N . LEU A 1 189 ? -9.943 -0.663 17.392 1.00 97.25 189 LEU A N 1
ATOM 1502 C CA . LEU A 1 189 ? -9.739 -1.883 16.605 1.00 97.25 189 LEU A CA 1
ATOM 1503 C C . LEU A 1 189 ? -10.478 -3.086 17.210 1.00 97.25 189 LEU A C 1
ATOM 1505 O O . LEU A 1 189 ? -11.061 -3.889 16.484 1.00 97.25 189 LEU A O 1
ATOM 1509 N N . THR A 1 190 ? -10.508 -3.184 18.539 1.00 98.00 190 THR A N 1
ATOM 1510 C CA . THR A 1 190 ? -11.254 -4.223 19.257 1.00 98.00 190 THR A CA 1
ATOM 1511 C C . THR A 1 190 ? -12.754 -4.076 19.038 1.00 98.00 190 THR A C 1
ATOM 1513 O O . THR A 1 190 ? -13.444 -5.081 18.883 1.00 98.00 190 THR A O 1
ATOM 1516 N N . ALA A 1 191 ? -13.273 -2.847 19.007 1.00 97.81 191 ALA A N 1
ATOM 1517 C CA . ALA A 1 191 ? -14.680 -2.600 18.714 1.00 97.81 191 ALA A CA 1
ATOM 1518 C C . ALA A 1 191 ? -15.050 -2.945 17.264 1.00 97.81 191 ALA A C 1
ATOM 1520 O O . ALA A 1 191 ? -16.142 -3.452 17.038 1.00 97.81 191 ALA A O 1
ATOM 1521 N N . ILE A 1 192 ? -14.147 -2.726 16.299 1.00 96.38 192 ILE A N 1
ATOM 1522 C CA . ILE A 1 192 ? -14.350 -3.144 14.900 1.00 96.38 192 ILE A CA 1
ATOM 1523 C C . ILE A 1 192 ? -14.449 -4.672 14.790 1.00 96.38 192 ILE A C 1
ATOM 1525 O O . ILE A 1 192 ? -15.277 -5.181 14.044 1.00 96.38 192 ILE A O 1
ATOM 1529 N N . GLY A 1 193 ? -13.604 -5.404 15.523 1.00 92.12 193 GLY A N 1
ATOM 1530 C CA . GLY A 1 193 ? -13.521 -6.866 15.440 1.00 92.12 193 GLY A CA 1
ATOM 1531 C C . GLY A 1 193 ? -14.658 -7.639 16.122 1.00 92.12 193 GLY A C 1
ATOM 1532 O O . GLY A 1 193 ? -14.626 -8.869 16.104 1.00 92.12 193 GLY A O 1
ATOM 1533 N N . ARG A 1 194 ? -15.622 -6.951 16.746 1.00 89.00 194 ARG A N 1
ATOM 1534 C CA . ARG A 1 194 ? -16.829 -7.544 17.345 1.00 89.00 194 ARG A CA 1
ATOM 1535 C C . ARG A 1 194 ? -17.990 -7.426 16.378 1.00 89.00 194 ARG A C 1
ATOM 1537 O O . ARG A 1 194 ? -18.544 -8.468 15.977 1.00 89.00 194 ARG A O 1
#

Sequence (194 aa):
MVYLPSGGPAQDHTAVKALGWQTGAHRNTEFQIKWQQVIREWSERWGAKVSGWWFDGCYWPNTMYRRSAPNFATFAAAARAGNPQSAVAFNPGVFHRILSMSPYEDYTAGEIDLPEKIMVRRAEDGRIDGAQLQILSHLGEKWGMGSPRFSTEQVVAWVRKLEDQGGVFTWDVPVEANGHISPLFIDQLTAIGR

Radius of gyration: 17.44 Å; chains: 1; bounding box: 45×31×47 Å

Foldseek 3Di:
DDEEEPFWPVPPPVRCVVLVTDPDLAQSQSNLVVVLVVLLVVCQVCAPVAQAYEYPACQNQVRHAVDPPPHLQSSLCSNCNRPVRYFYEYDNEADLEWAGDDPSGQATSAEHADLVSRDDDPQDQQDHPNHHYEHEYEQAPDAQDHDGPDDLVVLLVSQVVSVVSVHGYDYRAHADPVRHGDVRVVVSVVSNVD